Protein AF-A0A4R4NK37-F1 (afdb_monomer_lite)

Foldseek 3Di:
DDDDDDDDDPPPPPPPPPPVVLQDQPLLLLLLLLLVLLLLLQCLQAPPPDDPVNSVVSLVVSQVSLCLQQDPVRDDDSVRVNVVSQAFSLSSHHPPRDSPPRNPDHQQDNVPRHGDPVSVVVNVVSVVVNVPRPRDPCVLVVVLVVLVVLLQCVLCPPPDPVSNCVSVVLCQQPQKDFPVSVVVDDPSCVVQWDFDDPQQDDPQKFKAQLVRRHTWGWDDDDQKIKTAHPDPVSVVLFRIWIFGPPVDPDDTQTDTPDPPPDDPPRADSVSTDMDRRVRMIGRPCSVVPPD

Sequence (291 aa):
MLNFVGGVDYLCYMGTSASADRFAIPDDHVRSMALQASLLAADALTKPAMKSNSRASALTRAYGLVMALRGPAHPLKFTEFRALVRGPVAGLLPPGCPPEGLEAIYAINPETGERNVELEALEGEFGEVARECGVLPYWPWLRQELTEHKAYALFRKGENQAAYILRRSFVIRNAAGTQAMLQTMPKELNDLYGRVPEDRVYDRRCFLCPLCRWPMHVLPNGPIVMVSCANRDHRDRGARYLFDDDGLDRAPHLVRTHDVRDRLLAPAAGDAIVHEACACRQFHPCWSSGM

Organism: NCBI:txid1848320

Secondary structure (DSSP, 8-state):
-----------------TTTGGG---HHHHHHHHHHHHHHHHHHHH-TT--HHHHHHHHHHHHHHHHHHH-TTS---HHHHHHHTTSBGGGGSPTTS--TTSTT-BSB-TTT--B-STHHHHHHHHHHHHHH----TTHHHHHHHHHHHHHHHHHHTTS-HHHHHHHHHHHHHTSEEEHHHHTTS-GGGGGGEEEPPGGGEETTEEEE-TTT-PBPEEEEETTEEEEE-SSHHHHHTT-EEEEE----SS----EESS--TT-TTPPPGGGSEEEETTTEEEE-GGGGGG-

Radius of gyration: 25.64 Å; chains: 1; bounding box: 74×83×64 Å

pLDDT: mean 74.83, std 18.29, range [26.03, 95.12]

Structure (mmCIF, N/CA/C/O backbone):
data_AF-A0A4R4NK37-F1
#
_entry.id   AF-A0A4R4NK37-F1
#
loop_
_atom_site.group_PDB
_atom_site.id
_atom_site.type_symbol
_atom_site.label_atom_id
_atom_site.label_alt_id
_atom_site.label_comp_id
_atom_site.label_asym_id
_atom_site.label_entity_id
_atom_site.label_seq_id
_atom_site.pdbx_PDB_ins_code
_atom_site.Cartn_x
_atom_site.Cartn_y
_atom_site.Cartn_z
_atom_site.occupancy
_atom_site.B_iso_or_equiv
_atom_site.auth_seq_id
_atom_site.auth_comp_id
_atom_site.auth_asym_id
_atom_site.auth_atom_id
_atom_site.pdbx_PDB_model_num
ATOM 1 N N . MET A 1 1 ? -48.878 -58.939 -2.198 1.00 33.34 1 MET A N 1
ATOM 2 C CA . MET A 1 1 ? -48.086 -60.003 -2.853 1.00 33.34 1 MET A CA 1
ATOM 3 C C . MET A 1 1 ? -47.302 -59.360 -3.988 1.00 33.34 1 MET A C 1
ATOM 5 O O . MET A 1 1 ? -47.947 -58.674 -4.766 1.00 33.34 1 MET A O 1
ATOM 9 N N . LEU A 1 2 ? -45.978 -59.609 -4.036 1.00 28.86 2 LEU A N 1
ATOM 10 C CA . LEU A 1 2 ? -44.983 -59.236 -5.076 1.00 28.86 2 LEU A CA 1
ATOM 11 C C . LEU A 1 2 ? -44.656 -57.721 -5.112 1.00 28.86 2 LEU A C 1
ATOM 13 O O . LEU A 1 2 ? -45.519 -56.939 -5.478 1.00 28.86 2 LEU A O 1
ATOM 17 N N . ASN A 1 3 ? -43.526 -57.164 -4.641 1.00 26.56 3 ASN A N 1
ATOM 18 C CA . ASN A 1 3 ? -42.087 -57.512 -4.619 1.00 26.56 3 ASN A CA 1
ATOM 19 C C . ASN A 1 3 ? -41.438 -57.735 -5.997 1.00 26.56 3 ASN A C 1
ATOM 21 O O . ASN A 1 3 ? -41.617 -58.809 -6.554 1.00 26.56 3 ASN A O 1
ATOM 25 N N . PHE A 1 4 ? -40.666 -56.735 -6.463 1.00 26.61 4 PHE A N 1
ATOM 26 C CA . PHE A 1 4 ? -39.423 -56.761 -7.281 1.00 26.61 4 PHE A CA 1
ATOM 27 C C . PHE A 1 4 ? -39.013 -55.280 -7.517 1.00 26.61 4 PHE A C 1
ATOM 29 O O . PHE A 1 4 ? -39.766 -54.549 -8.146 1.00 26.61 4 PHE A O 1
ATOM 36 N N . VAL A 1 5 ? -38.078 -54.669 -6.772 1.00 31.23 5 VAL A N 1
ATOM 37 C CA . VAL A 1 5 ? -36.593 -54.695 -6.825 1.00 31.23 5 VAL A CA 1
ATOM 38 C C . VAL A 1 5 ? -35.994 -54.145 -8.132 1.00 31.23 5 VAL A C 1
ATOM 40 O O . VAL A 1 5 ? -36.093 -54.770 -9.181 1.00 31.23 5 VAL A O 1
ATOM 43 N N . GLY A 1 6 ? -35.316 -52.997 -7.999 1.00 26.80 6 GLY A N 1
ATOM 44 C CA . GLY A 1 6 ? -34.464 -52.311 -8.979 1.00 26.80 6 GLY A CA 1
ATOM 45 C C . GLY A 1 6 ? -34.365 -50.828 -8.578 1.00 26.80 6 GLY A C 1
ATOM 46 O O . GLY A 1 6 ? -35.234 -50.048 -8.932 1.00 26.80 6 GLY A O 1
ATOM 47 N N . GLY A 1 7 ? -33.452 -50.369 -7.720 1.00 27.30 7 GLY A N 1
ATOM 48 C CA . GLY A 1 7 ? -32.043 -50.740 -7.621 1.00 27.30 7 GLY A CA 1
ATOM 49 C C . GLY A 1 7 ? -31.205 -49.899 -8.588 1.00 27.30 7 GLY A C 1
ATOM 50 O O . GLY A 1 7 ? -30.499 -50.464 -9.412 1.00 27.30 7 GLY A O 1
ATOM 51 N N . VAL A 1 8 ? -31.340 -48.568 -8.545 1.00 30.05 8 VAL A N 1
ATOM 52 C CA . VAL A 1 8 ? -30.385 -47.654 -9.187 1.00 30.05 8 VAL A CA 1
ATOM 53 C C . VAL A 1 8 ? -29.573 -47.023 -8.068 1.00 30.05 8 VAL A C 1
ATOM 55 O O . VAL A 1 8 ? -30.023 -46.089 -7.403 1.00 30.05 8 VAL A O 1
ATOM 58 N N . ASP A 1 9 ? -28.400 -47.600 -7.834 1.00 26.28 9 ASP A N 1
ATOM 59 C CA . ASP A 1 9 ? -27.364 -47.016 -6.999 1.00 26.28 9 ASP A CA 1
ATOM 60 C C . ASP A 1 9 ? -26.951 -45.676 -7.613 1.00 26.28 9 ASP A C 1
ATOM 62 O O . ASP A 1 9 ? -26.222 -45.617 -8.605 1.00 26.28 9 ASP A O 1
ATOM 66 N N . TYR A 1 10 ? -27.402 -44.577 -7.008 1.00 28.88 10 TYR A N 1
ATOM 67 C CA . TYR A 1 10 ? -26.695 -43.311 -7.134 1.00 28.88 10 TYR A CA 1
ATOM 68 C C . TYR A 1 10 ? -25.410 -43.440 -6.321 1.00 28.88 10 TYR A C 1
ATOM 70 O O . TYR A 1 10 ? -25.324 -43.035 -5.163 1.00 28.88 10 TYR A O 1
ATOM 78 N N . LEU A 1 11 ? -24.402 -44.040 -6.952 1.00 26.03 11 LEU A N 1
ATOM 79 C CA . LEU A 1 11 ? -23.008 -43.795 -6.630 1.00 26.03 11 LEU A CA 1
ATOM 80 C C . LEU A 1 11 ? -22.809 -42.278 -6.687 1.00 26.03 11 LEU A C 1
ATOM 82 O O . LEU A 1 11 ? -22.695 -41.691 -7.764 1.00 26.03 11 LEU A O 1
ATOM 86 N N . CYS A 1 12 ? -22.805 -41.643 -5.514 1.00 28.08 12 CYS A N 1
ATOM 87 C CA . CYS A 1 12 ? -22.228 -40.326 -5.319 1.00 28.08 12 CYS A CA 1
ATOM 88 C C . CYS A 1 12 ? -20.788 -40.401 -5.818 1.00 28.08 12 CYS A C 1
ATOM 90 O O . CYS A 1 12 ? -19.886 -40.853 -5.112 1.00 28.08 12 CYS A O 1
ATOM 92 N N . TYR A 1 13 ? -20.588 -39.996 -7.069 1.00 28.84 13 TYR A N 1
ATOM 93 C CA . TYR A 1 13 ? -19.278 -39.721 -7.612 1.00 28.84 13 TYR A CA 1
ATOM 94 C C . TYR A 1 13 ? -18.732 -38.564 -6.775 1.00 28.84 13 TYR A C 1
ATOM 96 O O . TYR A 1 13 ? -19.100 -37.405 -6.968 1.00 28.84 13 TYR A O 1
ATOM 104 N N . MET A 1 14 ? -17.915 -38.906 -5.779 1.00 33.34 14 MET A N 1
ATOM 105 C CA . MET A 1 14 ? -17.018 -37.993 -5.084 1.00 33.34 14 MET A CA 1
ATOM 106 C C . MET A 1 14 ? -16.043 -37.470 -6.137 1.00 33.34 14 MET A C 1
ATOM 108 O O . MET A 1 14 ? -14.932 -37.970 -6.295 1.00 33.34 14 MET A O 1
ATOM 112 N N . GLY A 1 15 ? -16.508 -36.502 -6.925 1.00 28.30 15 GLY A N 1
ATOM 113 C CA . GLY A 1 15 ? -15.653 -35.679 -7.751 1.00 28.30 15 GLY A CA 1
ATOM 114 C C . GLY A 1 15 ? -14.723 -34.946 -6.803 1.00 28.30 15 GLY A C 1
ATOM 115 O O . GLY A 1 15 ? -15.137 -34.011 -6.124 1.00 28.30 15 GLY A O 1
ATOM 116 N N . THR A 1 16 ? -13.481 -35.409 -6.729 1.00 36.44 16 THR A N 1
ATOM 117 C CA . THR A 1 16 ? -12.364 -34.691 -6.123 1.00 36.44 16 THR A CA 1
ATOM 118 C C . THR A 1 16 ? -12.351 -33.280 -6.708 1.00 36.44 16 THR A C 1
ATOM 120 O O . THR A 1 16 ? -12.034 -33.096 -7.888 1.00 36.44 16 THR A O 1
ATOM 123 N N . SER A 1 17 ? -12.793 -32.294 -5.922 1.00 38.19 17 SER A N 1
ATOM 124 C CA . SER A 1 17 ? -13.023 -30.925 -6.374 1.00 38.19 17 SER A CA 1
ATOM 125 C C . SER A 1 17 ? -11.702 -30.176 -6.526 1.00 38.19 17 SER A C 1
ATOM 127 O O . SER A 1 17 ? -11.383 -29.277 -5.752 1.00 38.19 17 SER A O 1
ATOM 129 N N . ALA A 1 18 ? -10.961 -30.485 -7.587 1.00 33.12 18 ALA A N 1
ATOM 130 C CA . ALA A 1 18 ? -9.768 -29.740 -7.982 1.00 33.12 18 ALA A CA 1
ATOM 131 C C . ALA A 1 18 ? -10.048 -28.240 -8.259 1.00 33.12 18 ALA A C 1
ATOM 133 O O . ALA A 1 18 ? -9.116 -27.459 -8.425 1.00 33.12 18 ALA A O 1
ATOM 134 N N . SER A 1 19 ? -11.319 -27.804 -8.308 1.00 37.69 19 SER A N 1
ATOM 135 C CA . SER A 1 19 ? -11.685 -26.391 -8.471 1.00 37.69 19 SER A CA 1
ATOM 136 C C . SER A 1 19 ? -11.859 -25.611 -7.163 1.00 37.69 19 SER A C 1
ATOM 138 O O . SER A 1 19 ? -11.863 -24.385 -7.231 1.00 37.69 19 SER A O 1
ATOM 140 N N . ALA A 1 20 ? -12.034 -26.269 -6.009 1.00 39.09 20 ALA A N 1
ATOM 141 C CA . ALA A 1 20 ? -12.203 -25.586 -4.719 1.00 39.09 20 ALA A CA 1
ATOM 142 C C . ALA A 1 20 ? -10.845 -25.208 -4.105 1.00 39.09 20 ALA A C 1
ATOM 144 O O . ALA A 1 20 ? -10.674 -24.080 -3.645 1.00 39.09 20 ALA A O 1
ATOM 145 N N . ASP A 1 21 ? -9.851 -26.093 -4.226 1.00 39.72 21 ASP A N 1
ATOM 146 C CA . ASP A 1 21 ? -8.495 -25.875 -3.697 1.00 39.72 21 ASP A CA 1
ATOM 147 C C . ASP A 1 21 ? -7.767 -24.708 -4.378 1.00 39.72 21 ASP A C 1
ATOM 149 O O . ASP A 1 21 ? -6.945 -24.030 -3.770 1.00 39.72 21 ASP A O 1
ATOM 153 N N . ARG A 1 22 ? -8.129 -24.395 -5.628 1.00 32.81 22 ARG A N 1
ATOM 154 C CA . ARG A 1 22 ? -7.614 -23.241 -6.385 1.00 32.81 22 ARG A CA 1
ATOM 155 C C . ARG A 1 22 ? -7.904 -21.885 -5.717 1.00 32.81 22 ARG A C 1
ATOM 157 O O . ARG A 1 22 ? -7.229 -20.905 -6.030 1.00 32.81 22 ARG A O 1
ATOM 164 N N . PHE A 1 23 ? -8.930 -21.811 -4.871 1.00 42.16 23 PHE A N 1
ATOM 165 C CA . PHE A 1 23 ? -9.362 -20.582 -4.199 1.00 42.16 23 PHE A CA 1
ATOM 166 C C . PHE A 1 23 ? -9.256 -20.684 -2.674 1.00 42.16 23 PHE A C 1
ATOM 168 O O . PHE A 1 23 ? -9.777 -19.813 -1.975 1.00 42.16 23 PHE A O 1
ATOM 175 N N . ALA A 1 24 ? -8.606 -21.732 -2.157 1.00 52.28 24 ALA A N 1
ATOM 176 C CA . ALA A 1 24 ? -8.352 -21.869 -0.734 1.00 52.28 24 ALA A CA 1
ATOM 177 C C . ALA A 1 24 ? -7.426 -20.731 -0.287 1.00 52.28 24 ALA A C 1
ATOM 179 O O . ALA A 1 24 ? -6.267 -20.637 -0.691 1.00 52.28 24 ALA A O 1
ATOM 180 N N . ILE A 1 25 ? -7.975 -19.820 0.511 1.00 54.41 25 ILE A N 1
ATOM 181 C CA . ILE A 1 25 ? -7.216 -18.754 1.154 1.00 54.41 25 ILE A CA 1
ATOM 182 C C . ILE A 1 25 ? -6.344 -19.429 2.219 1.00 54.41 25 ILE A C 1
ATOM 184 O O . ILE A 1 25 ? -6.904 -20.145 3.045 1.00 54.41 25 ILE A O 1
ATOM 188 N N . PRO A 1 26 ? -5.018 -19.216 2.244 1.00 65.81 26 PRO A N 1
ATOM 189 C CA . PRO A 1 26 ? -4.183 -19.768 3.306 1.00 65.81 26 PRO A CA 1
ATOM 190 C C . PRO A 1 26 ? -4.663 -19.304 4.686 1.00 65.81 26 PRO A C 1
ATOM 192 O O . PRO A 1 26 ? -4.998 -18.128 4.853 1.00 65.81 26 PRO A O 1
ATOM 195 N N . ASP A 1 27 ? -4.671 -20.199 5.675 1.00 71.44 27 ASP A N 1
ATOM 196 C CA . ASP A 1 27 ? -5.213 -19.918 7.014 1.00 71.44 27 ASP A CA 1
ATOM 197 C C . ASP A 1 27 ? -4.567 -18.681 7.661 1.00 71.44 27 ASP A C 1
ATOM 199 O O . ASP A 1 27 ? -5.255 -17.842 8.245 1.00 71.44 27 ASP A O 1
ATOM 203 N N . ASP A 1 28 ? -3.264 -18.476 7.462 1.00 70.56 28 ASP A N 1
ATOM 204 C CA . ASP A 1 28 ? -2.549 -17.293 7.963 1.00 70.56 28 ASP A CA 1
ATOM 205 C C . ASP A 1 28 ? -3.049 -15.978 7.352 1.00 70.56 28 ASP A C 1
ATOM 207 O O . ASP A 1 28 ? -3.065 -14.932 8.007 1.00 70.56 28 ASP A O 1
ATOM 211 N N . HIS A 1 29 ? -3.531 -16.020 6.110 1.00 71.06 29 HIS A N 1
ATOM 212 C CA . HIS A 1 29 ? -4.126 -14.864 5.451 1.00 71.06 29 HIS A CA 1
ATOM 213 C C . HIS A 1 29 ? -5.524 -14.559 6.001 1.00 71.06 29 HIS A C 1
ATOM 215 O O . HIS A 1 29 ? -5.860 -13.394 6.233 1.00 71.06 29 HIS A O 1
ATOM 221 N N . VAL A 1 30 ? -6.324 -15.597 6.267 1.00 79.12 30 VAL A N 1
ATOM 222 C CA . VAL A 1 30 ? -7.635 -15.454 6.922 1.00 79.12 30 VAL A CA 1
ATOM 223 C C . VAL A 1 30 ? -7.466 -14.819 8.307 1.00 79.12 30 VAL A C 1
ATOM 225 O O . VAL A 1 30 ? -8.183 -13.876 8.656 1.00 79.12 30 VAL A O 1
ATOM 228 N N . ARG A 1 31 ? -6.461 -15.274 9.063 1.00 80.25 31 ARG A N 1
ATOM 229 C CA . ARG A 1 31 ? -6.085 -14.730 10.377 1.00 80.25 31 ARG A CA 1
ATOM 230 C C . ARG A 1 31 ? -5.640 -13.268 10.296 1.00 80.25 31 ARG A C 1
ATOM 232 O O . ARG A 1 31 ? -6.152 -12.438 11.049 1.00 80.25 31 ARG A O 1
ATOM 239 N N . SER A 1 32 ? -4.767 -12.925 9.344 1.00 78.50 32 SER A N 1
ATOM 240 C CA . SER A 1 32 ? -4.309 -11.545 9.103 1.00 78.50 32 SER A CA 1
ATOM 241 C C . SER A 1 32 ? -5.472 -10.584 8.838 1.00 78.50 32 SER A C 1
ATOM 243 O O . SER A 1 32 ? -5.582 -9.516 9.443 1.00 78.50 32 SER A O 1
ATOM 245 N N . MET A 1 33 ? -6.403 -10.989 7.976 1.00 81.38 33 MET A N 1
ATOM 246 C CA . MET A 1 33 ? -7.573 -10.178 7.664 1.00 81.38 33 MET A CA 1
ATOM 247 C C . MET A 1 33 ? -8.532 -10.026 8.855 1.00 81.38 33 MET A C 1
ATOM 249 O O . MET A 1 33 ? -9.117 -8.954 9.036 1.00 81.38 33 MET A O 1
ATOM 253 N N . ALA A 1 34 ? -8.702 -11.072 9.671 1.00 88.06 34 ALA A N 1
ATOM 254 C CA . ALA A 1 34 ? -9.510 -11.000 10.888 1.00 88.06 34 ALA A CA 1
ATOM 255 C C . ALA A 1 34 ? -8.896 -10.025 11.908 1.00 88.06 34 ALA A C 1
ATOM 257 O O . ALA A 1 34 ? -9.615 -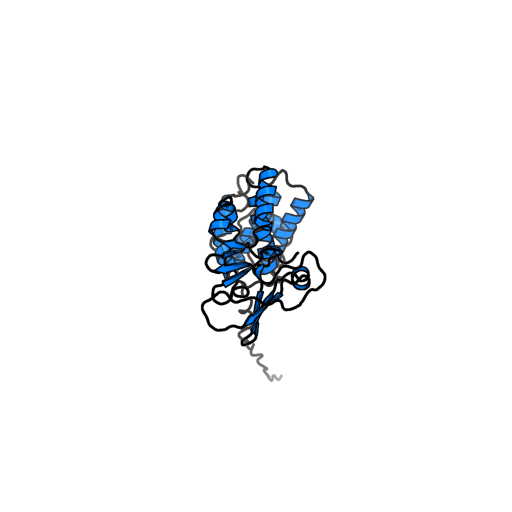9.190 12.468 1.00 88.06 34 ALA A O 1
ATOM 258 N N . LEU A 1 35 ? -7.568 -10.058 12.076 1.00 83.94 35 LEU A N 1
ATOM 259 C CA . LEU A 1 35 ? -6.815 -9.093 12.884 1.00 83.94 35 LEU A CA 1
ATOM 260 C C . LEU A 1 35 ? -7.033 -7.660 12.387 1.00 83.94 35 LEU A C 1
ATOM 262 O O . LEU A 1 35 ? -7.437 -6.795 13.165 1.00 83.94 35 LEU A O 1
ATOM 266 N N . GLN A 1 36 ? -6.875 -7.412 11.088 1.00 82.50 36 GLN A N 1
ATOM 267 C CA . GLN A 1 36 ? -7.084 -6.085 10.506 1.00 82.50 36 GLN A CA 1
ATOM 268 C C . GLN A 1 36 ? -8.518 -5.574 10.724 1.00 82.50 36 GLN A C 1
ATOM 270 O O . GLN A 1 36 ? -8.730 -4.430 11.141 1.00 82.50 36 GLN A O 1
ATOM 275 N N . ALA A 1 37 ? -9.520 -6.418 10.461 1.00 89.31 37 ALA A N 1
ATOM 276 C CA . ALA A 1 37 ? -10.917 -6.060 10.678 1.00 89.31 37 ALA A CA 1
ATOM 277 C C . ALA A 1 37 ? -11.182 -5.716 12.152 1.00 89.31 37 ALA A C 1
ATOM 279 O O . ALA A 1 37 ? -11.866 -4.730 12.443 1.00 89.31 37 ALA A O 1
ATOM 280 N N . SER A 1 38 ? -10.594 -6.481 13.078 1.00 89.88 38 SER A N 1
ATOM 281 C CA . SER A 1 38 ? -10.703 -6.229 14.516 1.00 89.88 38 SER A CA 1
ATOM 282 C C . SER A 1 38 ? -10.071 -4.892 14.923 1.00 89.88 38 SER A C 1
ATOM 284 O O . SER A 1 38 ? -10.701 -4.125 15.650 1.00 89.88 38 SER A O 1
ATOM 286 N N . LEU A 1 39 ? -8.895 -4.547 14.383 1.00 84.25 39 LEU A N 1
ATOM 287 C CA . LEU A 1 39 ? -8.181 -3.300 14.675 1.00 84.25 39 LEU A CA 1
ATOM 288 C C . LEU A 1 39 ? -8.917 -2.065 14.153 1.00 84.25 39 LEU A C 1
ATOM 290 O O . LEU A 1 39 ? -9.056 -1.076 14.881 1.00 84.25 39 LEU A O 1
ATOM 294 N N . LEU A 1 40 ? -9.424 -2.131 12.917 1.00 86.38 40 LEU A N 1
ATOM 295 C CA . LEU A 1 40 ? -10.235 -1.066 12.318 1.00 86.38 40 LEU A CA 1
ATOM 296 C C . LEU A 1 40 ? -11.509 -0.818 13.129 1.00 86.38 40 LEU A C 1
ATOM 298 O O . LEU A 1 40 ? -11.882 0.330 13.389 1.00 86.38 40 LEU A O 1
ATOM 302 N N . ALA A 1 41 ? -12.173 -1.895 13.552 1.00 91.19 41 ALA A N 1
ATOM 303 C CA . ALA A 1 41 ? -13.367 -1.791 14.372 1.00 91.19 41 ALA A CA 1
ATOM 304 C C . ALA A 1 41 ? -13.049 -1.271 15.784 1.00 91.19 41 ALA A C 1
ATOM 306 O O . ALA A 1 41 ? -13.794 -0.438 16.304 1.00 91.19 41 ALA A O 1
ATOM 307 N N . ALA A 1 42 ? -11.929 -1.691 16.379 1.00 89.12 42 ALA A N 1
ATOM 308 C CA . ALA A 1 42 ? -11.478 -1.226 17.685 1.00 89.12 42 ALA A CA 1
ATOM 309 C C . ALA A 1 42 ? -11.157 0.274 17.692 1.00 89.12 42 ALA A C 1
ATOM 311 O O . ALA A 1 42 ? -11.645 0.979 18.579 1.00 89.12 42 ALA A O 1
ATOM 312 N N . ASP A 1 43 ? -10.432 0.802 16.694 1.00 85.62 43 ASP A N 1
ATOM 313 C CA . ASP A 1 43 ? -10.183 2.255 16.587 1.00 85.62 43 ASP A CA 1
ATOM 314 C C . ASP A 1 43 ? -11.506 3.023 16.457 1.00 85.62 43 ASP A C 1
ATOM 316 O O . ASP A 1 43 ? -11.729 4.019 17.143 1.00 85.62 43 ASP A O 1
ATOM 320 N N . ALA A 1 44 ? -12.448 2.521 15.654 1.00 88.81 44 ALA A N 1
ATOM 321 C CA . ALA A 1 44 ? -13.752 3.160 15.500 1.00 88.81 44 ALA A CA 1
ATOM 322 C C . ALA A 1 44 ? -14.579 3.188 16.801 1.00 88.81 44 ALA A C 1
ATOM 324 O O . ALA A 1 44 ? -15.271 4.177 17.078 1.00 88.81 44 ALA A O 1
ATOM 325 N N . LEU A 1 45 ? -14.527 2.112 17.593 1.00 90.69 45 LEU A N 1
ATOM 326 C CA . LEU A 1 45 ? -15.308 1.968 18.826 1.00 90.69 45 LEU A CA 1
ATOM 327 C C . LEU A 1 45 ? -14.710 2.717 20.016 1.00 90.69 45 LEU A C 1
ATOM 329 O O . LEU A 1 45 ? -15.472 3.215 20.841 1.00 90.69 45 LEU A O 1
ATOM 333 N N . THR A 1 46 ? -13.386 2.798 20.103 1.00 87.56 46 THR A N 1
ATOM 334 C CA . THR A 1 46 ? -12.692 3.311 21.297 1.00 87.56 46 THR A CA 1
ATOM 335 C C . THR A 1 46 ? -12.225 4.756 21.150 1.00 87.56 46 THR A C 1
ATOM 337 O O . THR A 1 46 ? -12.070 5.442 22.154 1.00 87.56 46 THR A O 1
ATOM 340 N N . LYS A 1 47 ? -12.060 5.274 19.922 1.00 86.19 47 LYS A N 1
ATOM 341 C CA . LYS A 1 47 ? -11.586 6.645 19.687 1.00 86.19 47 LYS A CA 1
ATOM 342 C C . LYS A 1 47 ? -12.674 7.687 20.005 1.00 86.19 47 LYS A C 1
ATOM 344 O O . LYS A 1 47 ? -13.631 7.830 19.223 1.00 86.19 47 LYS A O 1
ATOM 349 N N . PRO A 1 48 ? -12.522 8.496 21.075 1.00 79.38 48 PRO A N 1
ATOM 350 C CA . PRO A 1 48 ? -13.575 9.416 21.515 1.00 79.38 48 PRO A CA 1
ATOM 351 C C . PRO A 1 48 ? -13.819 10.539 20.501 1.00 79.38 48 PRO A C 1
ATOM 353 O O . PRO A 1 48 ? -14.959 10.857 20.170 1.00 79.38 48 PRO A O 1
ATOM 356 N N . ALA A 1 49 ? -12.739 11.080 19.928 1.00 84.00 49 ALA A N 1
ATOM 357 C CA . ALA A 1 49 ? -12.770 12.213 19.002 1.00 84.00 49 ALA A CA 1
ATOM 358 C C . ALA A 1 49 ? -13.195 11.856 17.560 1.00 84.00 49 ALA A C 1
ATOM 360 O O . ALA A 1 49 ? -13.199 12.722 16.681 1.00 84.00 49 ALA A O 1
ATOM 361 N N . MET A 1 50 ? -13.528 10.591 17.270 1.00 83.88 50 MET A N 1
ATOM 362 C CA . MET A 1 50 ? -13.924 10.198 15.917 1.00 83.88 50 MET A CA 1
ATOM 363 C C . MET A 1 50 ? -15.327 10.728 15.576 1.00 83.88 50 MET A C 1
ATOM 365 O O . MET A 1 50 ? -16.299 10.471 16.288 1.00 83.88 50 MET A O 1
ATOM 369 N N . LYS A 1 51 ? -15.445 11.443 14.449 1.00 86.31 51 LYS A N 1
ATOM 370 C CA . LYS A 1 51 ? -16.731 11.932 13.920 1.00 86.31 51 LYS A CA 1
ATOM 371 C C . LYS A 1 51 ? -17.674 10.761 13.611 1.00 86.31 51 LYS A C 1
ATOM 373 O O . LYS A 1 51 ? -17.222 9.716 13.146 1.00 86.31 51 LYS A O 1
ATOM 378 N N . SER A 1 52 ? -18.984 10.956 13.786 1.00 87.00 52 SER A N 1
ATOM 379 C CA . SER A 1 52 ? -20.009 9.911 13.596 1.00 87.00 52 SER A CA 1
ATOM 380 C C . SER A 1 52 ? -19.944 9.231 12.223 1.00 87.00 52 SER A C 1
ATOM 382 O O . SER A 1 52 ? -19.914 8.005 12.151 1.00 87.00 52 SER A O 1
ATOM 384 N N . ASN A 1 53 ? -19.843 10.009 11.142 1.00 82.50 53 ASN A N 1
ATOM 385 C CA . ASN A 1 53 ? -19.770 9.474 9.778 1.00 82.50 53 ASN A CA 1
ATOM 386 C C . ASN A 1 53 ? -18.485 8.669 9.541 1.00 82.50 53 ASN A C 1
ATOM 388 O O . ASN A 1 53 ? -18.520 7.609 8.921 1.00 82.50 53 ASN A O 1
ATOM 392 N N . SER A 1 54 ? -17.352 9.139 10.071 1.00 74.25 54 SER A N 1
ATOM 393 C CA . SER A 1 54 ? -16.077 8.418 9.991 1.00 74.25 54 SER A CA 1
ATOM 394 C C . SER A 1 54 ? -16.134 7.102 10.766 1.00 74.25 54 SER A C 1
ATOM 396 O O . SER A 1 54 ? -15.687 6.079 10.256 1.00 74.25 54 SER A O 1
ATOM 398 N N . ARG A 1 55 ? -16.761 7.108 11.948 1.00 88.44 55 ARG A N 1
ATOM 399 C CA . ARG A 1 55 ? -16.987 5.909 12.762 1.00 88.44 55 ARG A CA 1
ATOM 400 C C . ARG A 1 55 ? -17.865 4.889 12.042 1.00 88.44 55 ARG A C 1
ATOM 402 O O . ARG A 1 55 ? -17.511 3.716 11.983 1.00 88.44 55 ARG A O 1
ATOM 409 N N . ALA A 1 56 ? -18.983 5.329 11.465 1.00 87.19 56 ALA A N 1
ATOM 410 C CA . ALA A 1 56 ? -19.872 4.458 10.698 1.00 87.19 56 ALA A CA 1
ATOM 411 C C . ALA A 1 56 ? -19.165 3.853 9.474 1.00 87.19 56 ALA A C 1
ATOM 413 O O . ALA A 1 56 ? -19.286 2.654 9.228 1.00 87.19 56 ALA A O 1
ATOM 414 N N . SER A 1 57 ? -18.379 4.658 8.753 1.00 79.94 57 SER A N 1
ATOM 415 C CA . SER A 1 57 ? -17.591 4.202 7.602 1.00 79.94 57 SER A CA 1
ATOM 416 C C . SER A 1 57 ? -16.547 3.152 7.998 1.00 79.94 57 SER A C 1
ATOM 418 O O . SER A 1 57 ? -16.497 2.080 7.396 1.00 79.94 57 SER A O 1
ATOM 420 N N . ALA A 1 58 ? -15.780 3.401 9.064 1.00 80.81 58 ALA A N 1
ATOM 421 C CA . ALA A 1 58 ? -14.776 2.461 9.563 1.00 80.81 58 ALA A CA 1
ATOM 422 C C . ALA A 1 58 ? -15.397 1.126 10.011 1.00 80.81 58 ALA A C 1
ATOM 424 O O . ALA A 1 58 ? -14.912 0.063 9.628 1.00 80.81 58 ALA A O 1
ATOM 425 N N . LEU A 1 59 ? -16.515 1.167 10.745 1.00 92.06 59 LEU A N 1
ATOM 426 C CA . LEU A 1 59 ? -17.222 -0.049 11.160 1.00 92.06 59 LEU A CA 1
ATOM 427 C C . LEU A 1 59 ? -17.819 -0.817 9.979 1.00 92.06 59 LEU A C 1
ATOM 429 O O . LEU A 1 59 ? -17.756 -2.042 9.957 1.00 92.06 59 LEU A O 1
ATOM 433 N N . THR A 1 60 ? -18.382 -0.114 8.995 1.00 90.75 60 THR A N 1
ATOM 434 C CA . THR A 1 60 ? -18.929 -0.739 7.780 1.00 90.75 60 THR A CA 1
ATOM 435 C C . THR A 1 60 ? -17.828 -1.426 6.980 1.00 90.75 60 THR A C 1
ATOM 437 O O . THR A 1 60 ? -18.017 -2.535 6.489 1.00 90.75 60 THR A O 1
ATOM 440 N N . ARG A 1 61 ? -16.652 -0.799 6.895 1.00 84.56 61 ARG A N 1
ATOM 441 C CA . ARG A 1 61 ? -15.478 -1.365 6.230 1.00 84.56 61 ARG A CA 1
ATOM 442 C C . ARG A 1 61 ? -14.971 -2.616 6.937 1.00 84.56 61 ARG A C 1
ATOM 444 O O . ARG A 1 61 ? -14.813 -3.646 6.292 1.00 84.56 61 ARG A O 1
ATOM 451 N N . ALA A 1 62 ? -14.781 -2.546 8.253 1.00 89.81 62 ALA A N 1
ATOM 452 C CA . ALA A 1 62 ? -14.372 -3.696 9.053 1.00 89.81 62 ALA A CA 1
ATOM 453 C C . ALA A 1 62 ? -15.372 -4.860 8.928 1.00 89.81 62 ALA A C 1
ATOM 455 O O . ALA A 1 62 ? -14.974 -6.006 8.735 1.00 89.81 62 ALA A O 1
ATOM 456 N N . TYR A 1 63 ? -16.672 -4.560 8.938 1.00 93.44 63 TYR A N 1
ATOM 457 C CA . TYR A 1 63 ? -17.717 -5.549 8.691 1.00 93.44 63 TYR A CA 1
ATOM 458 C C . TYR A 1 63 ? -17.638 -6.158 7.284 1.00 93.44 63 TYR A C 1
ATOM 460 O O . TYR A 1 63 ? -17.764 -7.371 7.138 1.00 93.44 63 TYR A O 1
ATOM 468 N N . GLY A 1 64 ? -17.374 -5.345 6.257 1.00 87.00 64 GLY A N 1
ATOM 469 C CA . GLY A 1 64 ? -17.163 -5.817 4.888 1.00 87.00 64 GLY A CA 1
ATOM 470 C C . GLY A 1 64 ? -16.004 -6.810 4.772 1.00 87.00 64 GLY A C 1
ATOM 471 O O . GLY A 1 64 ? -16.148 -7.823 4.093 1.00 87.00 64 GLY A O 1
ATOM 472 N N . LEU A 1 65 ? -14.897 -6.576 5.487 1.00 87.19 65 LEU A N 1
ATOM 473 C CA . LEU A 1 65 ? -13.763 -7.509 5.537 1.00 87.19 65 LEU A CA 1
ATOM 474 C C . LEU A 1 65 ? -14.153 -8.850 6.163 1.00 87.19 65 LEU A C 1
ATOM 476 O O . LEU A 1 65 ? -13.847 -9.897 5.600 1.00 87.19 65 LEU A O 1
ATOM 480 N N . VAL A 1 66 ? -14.880 -8.831 7.283 1.00 91.38 66 VAL A N 1
ATOM 481 C CA . VAL A 1 66 ? -15.371 -10.060 7.930 1.00 91.38 66 VAL A CA 1
ATOM 482 C C . VAL A 1 66 ? -16.347 -10.810 7.027 1.00 91.38 66 VAL A C 1
ATOM 484 O O . VAL A 1 66 ? -16.266 -12.027 6.907 1.00 91.38 66 VAL A O 1
ATOM 487 N N . MET A 1 67 ? -17.246 -10.103 6.345 1.00 89.81 67 MET A N 1
ATOM 488 C CA . MET A 1 67 ? -18.167 -10.727 5.392 1.00 89.81 67 MET A CA 1
ATOM 489 C C . MET A 1 67 ? -17.433 -11.337 4.192 1.00 89.81 67 MET A C 1
ATOM 491 O O . MET A 1 67 ? -17.818 -12.407 3.726 1.00 89.81 67 MET A O 1
ATOM 495 N N . ALA A 1 68 ? -16.361 -10.697 3.719 1.00 83.81 68 ALA A N 1
ATOM 496 C CA . ALA A 1 68 ? -15.521 -11.233 2.654 1.00 83.81 68 ALA A CA 1
ATOM 497 C C . ALA A 1 68 ? -14.762 -12.497 3.097 1.00 83.81 68 ALA A C 1
ATOM 499 O O . ALA A 1 68 ? -14.688 -13.451 2.327 1.00 83.81 68 ALA A O 1
ATOM 500 N N . LEU A 1 69 ? -14.289 -12.536 4.350 1.00 85.25 69 LEU A N 1
ATOM 501 C CA . LEU A 1 69 ? -13.656 -13.715 4.955 1.00 85.25 69 LEU A CA 1
ATOM 502 C C . LEU A 1 69 ? -14.621 -14.887 5.121 1.00 85.25 69 LEU A C 1
ATOM 504 O O . LEU A 1 69 ? -14.279 -16.028 4.830 1.00 85.25 69 LEU A O 1
ATOM 508 N N . ARG A 1 70 ? -15.825 -14.608 5.625 1.00 85.75 70 ARG A N 1
ATOM 509 C CA . ARG A 1 70 ? -16.837 -15.631 5.922 1.00 85.75 70 ARG A CA 1
ATOM 510 C C . ARG A 1 70 ? -17.525 -16.162 4.669 1.00 85.75 70 ARG A C 1
ATOM 512 O O . ARG A 1 70 ? -18.056 -17.271 4.682 1.00 85.75 70 ARG A O 1
ATOM 519 N N . GLY A 1 71 ? -17.504 -15.380 3.594 1.00 81.38 71 GLY A N 1
ATOM 520 C CA . GLY A 1 71 ? -18.162 -15.713 2.345 1.00 81.38 71 GLY A CA 1
ATOM 521 C C . GLY A 1 71 ? -19.694 -15.709 2.455 1.00 81.38 71 GLY A C 1
ATOM 522 O O . GLY A 1 71 ? -20.276 -15.544 3.532 1.00 81.38 71 GLY A O 1
ATOM 523 N N . PRO A 1 72 ? -20.389 -15.900 1.323 1.00 81.12 72 PRO A N 1
ATOM 524 C CA . PRO A 1 72 ? -21.848 -15.809 1.269 1.00 81.12 72 PRO A CA 1
ATOM 525 C C . PRO A 1 72 ? -22.570 -16.929 2.038 1.00 81.12 72 PRO A C 1
ATOM 527 O O . PRO A 1 72 ? -23.728 -16.757 2.407 1.00 81.12 72 PRO A O 1
ATOM 530 N N . ALA A 1 73 ? -21.905 -18.061 2.294 1.00 82.12 73 ALA A N 1
ATOM 531 C CA . ALA A 1 73 ? -22.483 -19.206 3.002 1.00 82.12 73 ALA A CA 1
ATOM 532 C C . ALA A 1 73 ? -22.591 -19.001 4.525 1.00 82.12 73 ALA A C 1
ATOM 534 O O . ALA A 1 73 ? -23.343 -19.712 5.192 1.00 82.12 73 ALA A O 1
ATOM 535 N N . HIS A 1 74 ? -21.867 -18.026 5.083 1.00 85.88 74 HIS A N 1
ATOM 536 C CA . HIS A 1 74 ? -21.813 -17.779 6.524 1.00 85.88 74 HIS A CA 1
ATOM 537 C C . HIS A 1 74 ? -22.122 -16.314 6.850 1.00 85.88 74 HIS A C 1
ATOM 539 O O . HIS A 1 74 ? -21.254 -15.595 7.359 1.00 85.88 74 HIS A O 1
ATOM 545 N N . PRO A 1 75 ? -23.354 -15.851 6.563 1.00 85.75 75 PRO A N 1
ATOM 546 C CA . PRO A 1 75 ? -23.737 -14.477 6.828 1.00 85.75 75 PRO A CA 1
ATOM 547 C C . PRO A 1 75 ? -23.663 -14.173 8.325 1.00 85.75 75 PRO A C 1
ATOM 549 O O . PRO A 1 75 ? -24.054 -14.983 9.164 1.00 85.75 75 PRO A O 1
ATOM 552 N N . LEU A 1 76 ? -23.183 -12.978 8.649 1.00 92.19 76 LEU A N 1
ATOM 553 C CA . LEU A 1 76 ? -23.076 -12.463 10.008 1.00 92.19 76 LEU A CA 1
ATOM 554 C C . LEU A 1 76 ? -23.843 -11.150 10.062 1.00 92.19 76 LEU A C 1
ATOM 556 O O . LEU A 1 76 ? -23.622 -10.307 9.203 1.00 92.19 76 LEU A O 1
ATOM 560 N N . LYS A 1 77 ? -24.728 -10.930 11.037 1.00 94.56 77 LYS A N 1
ATOM 561 C CA . LYS A 1 77 ? -25.410 -9.628 11.151 1.00 94.56 77 LYS A CA 1
ATOM 562 C C . LYS A 1 77 ? -24.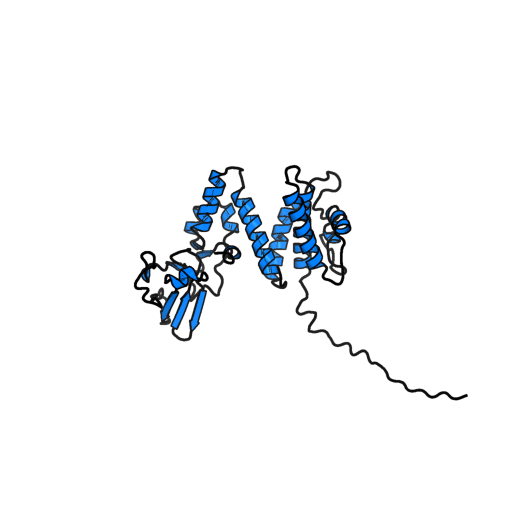450 -8.572 11.687 1.00 94.56 77 LYS A C 1
ATOM 564 O O . LYS A 1 77 ? -23.595 -8.853 12.523 1.00 94.56 77 LYS A O 1
ATOM 569 N N . PHE A 1 78 ? -24.659 -7.309 11.320 1.00 93.88 78 PHE A N 1
ATOM 570 C CA . PHE A 1 78 ? -23.833 -6.204 11.825 1.00 93.88 78 PHE A CA 1
ATOM 571 C C . PHE A 1 78 ? -23.837 -6.091 13.364 1.00 93.88 78 PHE A C 1
ATOM 573 O O . PHE A 1 78 ? -22.829 -5.740 13.974 1.00 93.88 78 PHE A O 1
ATOM 580 N N . THR A 1 79 ? -24.956 -6.413 14.020 1.00 93.62 79 THR A N 1
ATOM 581 C CA . THR A 1 79 ? -25.051 -6.455 15.490 1.00 93.62 79 THR A CA 1
ATOM 582 C C . THR A 1 79 ? -24.200 -7.565 16.100 1.00 93.62 79 THR A C 1
ATOM 584 O O . THR A 1 79 ? -23.556 -7.338 17.120 1.00 93.62 79 THR A O 1
ATOM 587 N N . GLU A 1 80 ? -24.164 -8.734 15.461 1.00 94.88 80 GLU A N 1
ATOM 588 C CA . GLU A 1 80 ? -23.348 -9.879 15.879 1.00 94.88 80 GLU A CA 1
ATOM 589 C C . GLU A 1 80 ? -21.864 -9.567 15.670 1.00 94.88 80 GLU A C 1
ATOM 591 O O . GLU A 1 80 ? -21.069 -9.732 16.588 1.00 94.88 80 GLU A O 1
ATOM 596 N N . PHE A 1 81 ? -21.503 -8.981 14.524 1.00 95.12 81 PHE A N 1
ATOM 597 C CA . PHE A 1 81 ? -20.162 -8.446 14.278 1.00 95.12 81 PHE A CA 1
ATOM 598 C C . PHE A 1 81 ? -19.705 -7.487 15.386 1.00 95.12 81 PHE A C 1
ATOM 600 O O . PHE A 1 81 ? -18.619 -7.648 15.938 1.00 95.12 81 PHE A O 1
ATOM 607 N N . ARG A 1 82 ? -20.545 -6.520 15.777 1.00 93.25 82 ARG A N 1
ATOM 608 C CA . ARG A 1 82 ? -20.211 -5.579 16.862 1.00 93.25 82 ARG A CA 1
ATOM 609 C C . ARG A 1 82 ? -20.019 -6.254 18.221 1.00 93.25 82 ARG A C 1
ATOM 611 O O . ARG A 1 82 ? -19.332 -5.682 19.069 1.00 93.25 82 ARG A O 1
ATOM 618 N N . ALA A 1 83 ? -20.663 -7.393 18.458 1.00 93.12 83 ALA A N 1
ATOM 619 C CA . ALA A 1 83 ? -20.440 -8.185 19.660 1.00 93.12 83 ALA A CA 1
ATOM 620 C C . ALA A 1 83 ? -19.103 -8.934 19.567 1.00 93.12 83 ALA A C 1
ATOM 622 O O . ALA A 1 83 ? -18.291 -8.829 20.480 1.00 93.12 83 ALA A O 1
ATOM 623 N N . LEU A 1 84 ? -18.835 -9.587 18.433 1.00 94.75 84 LEU A N 1
ATOM 624 C CA . LEU A 1 84 ? -17.610 -10.358 18.200 1.00 94.75 84 LEU A CA 1
ATOM 625 C C . LEU A 1 84 ? -16.339 -9.502 18.257 1.00 94.75 84 LEU A C 1
ATOM 627 O O . LEU A 1 84 ? -15.349 -9.942 18.821 1.00 94.75 84 LEU A O 1
ATOM 631 N N . VAL A 1 85 ? -16.375 -8.258 17.765 1.00 92.44 85 VAL A N 1
ATOM 632 C CA . VAL A 1 85 ? -15.235 -7.316 17.847 1.00 92.44 85 VAL A CA 1
ATOM 633 C C . VAL A 1 85 ? -14.801 -7.020 19.290 1.00 92.44 85 VAL A C 1
ATOM 635 O O . VAL A 1 85 ? -13.655 -6.643 19.518 1.00 92.44 85 VAL A O 1
ATOM 638 N N . ARG A 1 86 ? -15.706 -7.156 20.268 1.00 92.00 86 ARG A N 1
ATOM 639 C CA . ARG A 1 86 ? -15.384 -6.967 21.693 1.00 92.00 86 ARG A CA 1
ATOM 640 C C . ARG A 1 86 ? -14.876 -8.239 22.373 1.00 92.00 86 ARG A C 1
ATOM 642 O O . ARG A 1 86 ? -14.496 -8.177 23.536 1.00 92.00 86 ARG A O 1
ATOM 649 N N . GLY A 1 87 ? -14.929 -9.373 21.684 1.00 92.06 87 GLY A N 1
ATOM 650 C CA . GLY A 1 87 ? -14.375 -10.635 22.150 1.00 92.06 87 GLY A CA 1
ATOM 651 C C . GLY A 1 87 ? -13.009 -10.927 21.523 1.00 92.06 87 GLY A C 1
ATOM 652 O O . GLY A 1 87 ? -12.394 -10.039 20.924 1.00 92.06 87 GLY A O 1
ATOM 653 N N . PRO A 1 88 ? -12.550 -12.184 21.635 1.00 90.75 88 PRO A N 1
ATOM 654 C CA . PRO A 1 88 ? -11.359 -12.651 20.942 1.00 90.75 88 PRO A CA 1
ATOM 655 C C . PRO A 1 88 ? -11.459 -12.490 19.424 1.00 90.75 88 PRO A C 1
ATOM 657 O O . PRO A 1 88 ? -12.518 -12.734 18.833 1.00 90.75 88 PRO A O 1
ATOM 660 N N . VAL A 1 89 ? -10.334 -12.186 18.773 1.00 89.31 89 VAL A N 1
ATOM 661 C CA . VAL A 1 89 ? -10.245 -12.061 17.306 1.00 89.31 89 VAL A CA 1
ATOM 662 C C . VAL A 1 89 ? -10.661 -13.358 16.609 1.00 89.31 89 VAL A C 1
ATOM 664 O O . VAL A 1 89 ? -11.291 -13.299 15.552 1.00 89.31 89 VAL A O 1
ATOM 667 N N . ALA A 1 90 ? -10.414 -14.518 17.229 1.00 90.38 90 ALA A N 1
ATOM 668 C CA . ALA A 1 90 ? -10.869 -15.820 16.738 1.00 90.38 90 ALA A CA 1
ATOM 669 C C . ALA A 1 90 ? -12.373 -15.860 16.395 1.00 90.38 90 ALA A C 1
ATOM 671 O O . ALA A 1 90 ? -12.775 -16.541 15.454 1.00 90.38 90 ALA A O 1
ATOM 672 N N . GLY A 1 91 ? -13.216 -15.089 17.094 1.00 91.94 91 GLY A N 1
ATOM 673 C CA . GLY A 1 91 ? -14.657 -15.033 16.824 1.00 91.94 91 GLY A CA 1
ATOM 674 C C . GLY A 1 91 ? -15.027 -14.438 15.457 1.00 91.94 91 GLY A C 1
ATOM 675 O O . GLY A 1 91 ? -16.145 -14.642 14.974 1.00 91.94 91 GLY A O 1
ATOM 676 N N . LEU A 1 92 ? -14.106 -13.711 14.817 1.00 92.44 92 LEU A N 1
ATOM 677 C CA . LEU A 1 92 ? -14.303 -13.113 13.494 1.00 92.44 92 LEU A CA 1
ATOM 678 C C . LEU A 1 92 ? -13.971 -14.071 12.343 1.00 92.44 92 LEU A C 1
ATOM 680 O O . LEU A 1 92 ? -14.325 -13.772 11.201 1.00 92.44 92 LEU A O 1
ATOM 684 N N . LEU A 1 93 ? -13.328 -15.205 12.631 1.00 90.94 93 LEU A N 1
ATOM 685 C CA . LEU A 1 93 ? -12.932 -16.178 11.619 1.00 90.94 93 LEU A CA 1
ATOM 686 C C . LEU A 1 93 ? -14.145 -16.881 10.976 1.00 90.94 93 LEU A C 1
ATOM 688 O O . LEU A 1 93 ? -15.207 -17.020 11.601 1.00 90.94 93 LEU A O 1
ATOM 692 N N . PRO A 1 94 ? -14.008 -17.342 9.719 1.00 89.19 94 PRO A N 1
ATOM 693 C CA . PRO A 1 94 ? -14.971 -18.247 9.113 1.00 89.19 94 PRO A CA 1
ATOM 694 C C . PRO A 1 94 ? -15.090 -19.559 9.903 1.00 89.19 94 PRO A C 1
ATOM 696 O O . PRO A 1 94 ? -14.100 -20.038 10.463 1.00 89.19 94 PRO A O 1
ATOM 699 N N . PRO A 1 95 ? -16.282 -20.184 9.926 1.00 85.25 95 PRO A N 1
ATOM 700 C CA . PRO A 1 95 ? -16.442 -21.529 10.467 1.00 85.25 95 PRO A CA 1
ATOM 701 C C . PRO A 1 95 ? -15.471 -22.515 9.804 1.00 85.25 95 PRO A C 1
ATOM 703 O O . PRO A 1 95 ? -15.343 -22.526 8.584 1.00 85.25 95 PRO A O 1
ATOM 706 N N . GLY A 1 96 ? -14.806 -23.347 10.607 1.00 83.81 96 GLY A N 1
ATOM 707 C CA . GLY A 1 96 ? -13.841 -24.340 10.122 1.00 83.81 96 GLY A CA 1
ATOM 708 C C . GLY A 1 96 ? -12.406 -23.828 9.961 1.00 83.81 96 GLY A C 1
ATOM 709 O O . GLY A 1 96 ? -11.515 -24.646 9.765 1.00 83.81 96 GLY A O 1
ATOM 710 N N . CYS A 1 97 ? -12.160 -22.521 10.101 1.00 84.81 97 CYS A N 1
ATOM 711 C CA . CYS A 1 97 ? -10.802 -21.983 10.163 1.00 84.81 97 CYS A CA 1
ATOM 712 C C . CYS A 1 97 ? -10.195 -22.240 11.556 1.00 84.81 97 CYS A C 1
ATOM 714 O O . CYS A 1 97 ? -10.839 -21.893 12.554 1.00 84.81 97 CYS A O 1
ATOM 716 N N . PRO A 1 98 ? -8.975 -22.800 11.662 1.00 82.94 98 PRO A N 1
ATOM 717 C CA . PRO A 1 98 ? -8.350 -23.058 12.952 1.00 82.94 98 PRO A CA 1
ATOM 718 C C . PRO A 1 98 ? -8.037 -21.736 13.673 1.00 82.94 98 PRO A C 1
ATOM 720 O O . PRO A 1 98 ? -7.352 -20.876 13.098 1.00 82.94 98 PRO A O 1
ATOM 723 N N . PRO A 1 99 ? -8.511 -21.553 14.919 1.00 82.81 99 PRO A N 1
ATOM 724 C CA . PRO A 1 99 ? -8.390 -20.286 15.635 1.00 82.81 99 PRO A CA 1
ATOM 725 C C . PRO A 1 99 ? -7.012 -20.033 16.255 1.00 82.81 99 PRO A C 1
ATOM 727 O O . PRO A 1 99 ? -6.813 -18.960 16.820 1.00 82.81 99 PRO A O 1
ATOM 730 N N . GLU A 1 100 ? -6.091 -20.990 16.120 1.00 81.69 100 GLU A N 1
ATOM 731 C CA . GLU A 1 100 ? -4.802 -21.062 16.808 1.00 81.69 100 GLU A CA 1
ATOM 732 C C . GLU A 1 100 ? -4.079 -19.712 16.874 1.00 81.69 100 GLU A C 1
ATOM 734 O O . GLU A 1 100 ? -3.745 -19.101 15.856 1.00 81.69 100 GLU A O 1
ATOM 739 N N . GLY A 1 101 ? -3.833 -19.255 18.099 1.00 74.00 101 GLY A N 1
ATOM 740 C CA . GLY A 1 101 ? -3.102 -18.025 18.380 1.00 74.00 101 GLY A CA 1
ATOM 741 C C . GLY A 1 101 ? -3.976 -16.772 18.402 1.00 74.00 101 GLY A C 1
ATOM 742 O O . GLY A 1 101 ? -3.493 -15.737 18.843 1.00 74.00 101 GLY A O 1
ATOM 743 N N . LEU A 1 102 ? -5.251 -16.836 17.999 1.00 82.06 102 LEU A N 1
ATOM 744 C CA . LEU A 1 102 ? -6.187 -15.702 18.028 1.00 82.06 102 LEU A CA 1
ATOM 745 C C . LEU A 1 102 ? -7.207 -15.772 19.177 1.00 82.06 102 LEU A C 1
ATOM 747 O O . LEU A 1 102 ? -7.973 -14.825 19.375 1.00 82.06 102 LEU A O 1
ATOM 751 N N . GLU A 1 103 ? -7.244 -16.867 19.941 1.00 83.00 103 GLU A N 1
ATOM 752 C CA . GLU A 1 103 ? -8.214 -17.086 21.027 1.00 83.00 103 GLU A CA 1
ATOM 753 C C . GLU A 1 103 ? -7.943 -16.211 22.253 1.00 83.00 103 GLU A C 1
ATOM 755 O O . GLU A 1 103 ? -8.866 -15.849 22.982 1.00 83.00 103 GLU A O 1
ATOM 760 N N . ALA A 1 104 ? -6.674 -15.862 22.473 1.00 81.44 104 ALA A N 1
ATOM 761 C CA . ALA A 1 104 ? -6.234 -14.988 23.558 1.00 81.44 104 ALA A CA 1
ATOM 762 C C . ALA A 1 104 ? -6.037 -13.531 23.107 1.00 81.44 104 ALA A C 1
ATOM 764 O O . ALA A 1 104 ? -5.660 -12.676 23.907 1.00 81.44 104 ALA A O 1
ATOM 765 N N . ILE A 1 105 ? -6.277 -13.241 21.827 1.00 81.12 105 ILE A N 1
ATOM 766 C CA . ILE A 1 105 ? -6.003 -11.937 21.235 1.00 81.12 105 ILE A CA 1
ATOM 767 C C . ILE A 1 105 ? -7.277 -11.099 21.228 1.00 81.12 105 ILE A C 1
ATOM 769 O O . ILE A 1 105 ? -8.281 -11.480 20.630 1.00 81.12 105 ILE A O 1
ATOM 773 N N . TYR A 1 106 ? -7.214 -9.924 21.851 1.00 87.25 106 TYR A N 1
ATOM 774 C CA . TYR A 1 106 ? -8.321 -8.975 21.946 1.00 87.25 106 TYR A CA 1
ATOM 775 C C . TYR A 1 106 ? -7.915 -7.636 21.341 1.00 87.25 106 TYR A C 1
ATOM 777 O O . TYR A 1 106 ? -6.925 -7.046 21.768 1.00 87.25 106 TYR A O 1
ATOM 785 N N . ALA A 1 107 ? -8.704 -7.123 20.395 1.00 85.19 107 ALA A N 1
ATOM 786 C CA . ALA A 1 107 ? -8.489 -5.787 19.831 1.00 85.19 107 ALA A CA 1
ATOM 787 C C . ALA A 1 107 ? -8.980 -4.663 20.758 1.00 85.19 107 ALA A C 1
ATOM 789 O O . ALA A 1 107 ? -8.473 -3.541 20.712 1.00 85.19 107 ALA A O 1
ATOM 790 N N . ILE A 1 108 ? -9.954 -4.972 21.615 1.00 86.56 108 ILE A N 1
ATOM 791 C CA . ILE A 1 108 ? -10.422 -4.116 22.703 1.00 86.56 108 ILE A CA 1
ATOM 792 C C . ILE A 1 108 ? -10.221 -4.907 23.988 1.00 86.56 108 ILE A C 1
ATOM 794 O O . ILE A 1 108 ? -10.762 -6.003 24.116 1.00 86.56 108 ILE A O 1
ATOM 798 N N . ASN A 1 109 ? -9.445 -4.365 24.920 1.00 84.50 109 ASN A N 1
ATOM 799 C CA . ASN A 1 109 ? -9.230 -4.976 26.219 1.00 84.50 109 ASN A CA 1
ATOM 800 C C . ASN A 1 109 ? -10.594 -5.138 26.926 1.00 84.50 109 ASN A C 1
ATOM 802 O O . ASN A 1 109 ? -11.316 -4.148 27.080 1.00 84.50 109 ASN A O 1
ATOM 806 N N . PRO A 1 110 ? -10.976 -6.361 27.331 1.00 85.44 110 PRO A N 1
ATOM 807 C CA . PRO A 1 110 ? -12.291 -6.617 27.913 1.00 85.44 110 PRO A CA 1
ATOM 808 C C . PRO A 1 110 ? -12.470 -5.994 29.305 1.00 85.44 110 PRO A C 1
ATOM 810 O O . PRO A 1 110 ? -13.601 -5.721 29.700 1.00 85.44 110 PRO A O 1
ATOM 813 N N . GLU A 1 111 ? -11.380 -5.752 30.035 1.00 86.06 111 GLU A N 1
ATOM 814 C CA . GLU A 1 111 ? -11.397 -5.164 31.377 1.00 86.06 111 GLU A CA 1
ATOM 815 C C . GLU A 1 111 ? -11.446 -3.637 31.320 1.00 86.06 111 GLU A C 1
ATOM 817 O O . GLU A 1 111 ? -12.237 -3.010 32.025 1.00 86.06 111 GLU A O 1
ATOM 822 N N . THR A 1 112 ? -10.619 -3.027 30.466 1.00 86.50 112 THR A N 1
ATOM 823 C CA . THR A 1 112 ? -10.495 -1.561 30.399 1.00 86.50 112 THR A CA 1
ATOM 824 C C . THR A 1 112 ? -11.408 -0.928 29.350 1.00 86.50 112 THR A C 1
ATOM 826 O O . THR A 1 112 ? -11.708 0.261 29.423 1.00 86.50 112 THR A O 1
ATOM 829 N N . GLY A 1 113 ? -11.862 -1.699 28.357 1.00 86.06 113 GLY A N 1
ATOM 830 C CA . GLY A 1 113 ? -12.587 -1.189 27.190 1.00 86.06 113 GLY A CA 1
ATOM 831 C C . GLY A 1 113 ? -11.712 -0.378 26.228 1.00 86.06 113 GLY A C 1
ATOM 832 O O . GLY A 1 113 ? -12.228 0.201 25.268 1.00 86.06 113 GLY A O 1
ATOM 833 N N . GLU A 1 114 ? -10.402 -0.322 26.469 1.00 83.06 114 GLU A N 1
ATOM 834 C CA . GLU A 1 114 ? -9.445 0.415 25.651 1.00 83.06 114 GLU A CA 1
ATOM 835 C C . GLU A 1 114 ? -8.935 -0.435 24.489 1.00 83.06 114 GLU A C 1
ATOM 837 O O . GLU A 1 114 ? -8.973 -1.665 24.510 1.00 83.06 114 GLU A O 1
ATOM 842 N N . ARG A 1 115 ? -8.439 0.222 23.442 1.00 81.56 115 ARG A N 1
ATOM 843 C CA . ARG A 1 115 ? -7.847 -0.470 22.298 1.00 81.56 115 ARG A CA 1
ATOM 844 C C . ARG A 1 115 ? -6.523 -1.118 22.691 1.00 81.56 115 ARG A C 1
ATOM 846 O O . ARG A 1 115 ? -5.665 -0.461 23.271 1.00 81.56 115 ARG A O 1
ATOM 853 N N . ASN A 1 116 ? -6.333 -2.372 22.294 1.00 74.38 116 ASN A N 1
ATOM 854 C CA . ASN A 1 116 ? -5.068 -3.064 22.481 1.00 74.38 116 ASN A CA 1
ATOM 855 C C . ASN A 1 116 ? -4.054 -2.620 21.413 1.00 74.38 116 ASN A C 1
ATOM 857 O O . ASN A 1 116 ? -4.242 -2.870 20.222 1.00 74.38 116 ASN A O 1
ATOM 861 N N . VAL A 1 117 ? -2.997 -1.933 21.845 1.00 59.91 117 VAL A N 1
ATOM 862 C CA . VAL A 1 117 ? -1.932 -1.411 20.972 1.00 59.91 117 VAL A CA 1
ATOM 863 C C . VAL A 1 117 ? -0.902 -2.473 20.585 1.00 59.91 117 VAL A C 1
ATOM 865 O O . VAL A 1 117 ? -0.267 -2.344 19.543 1.00 59.91 117 VAL A O 1
ATOM 868 N N . GLU A 1 118 ? -0.775 -3.554 21.359 1.00 59.41 118 GLU A N 1
ATOM 869 C CA . GLU A 1 118 ? 0.168 -4.644 21.068 1.00 59.41 118 GLU A CA 1
ATOM 870 C C . GLU A 1 118 ? -0.252 -5.448 19.825 1.00 59.41 118 GLU A C 1
ATOM 872 O O . GLU A 1 118 ? 0.592 -6.025 19.141 1.00 59.41 118 GLU A O 1
ATOM 877 N N . LEU A 1 119 ? -1.538 -5.400 19.449 1.00 60.38 119 LEU A N 1
ATOM 878 C CA . LEU A 1 119 ? -2.032 -5.991 18.200 1.00 60.38 119 LEU A CA 1
ATOM 879 C C . LEU A 1 119 ? -1.442 -5.357 16.937 1.00 60.38 119 LEU A C 1
ATOM 881 O O . L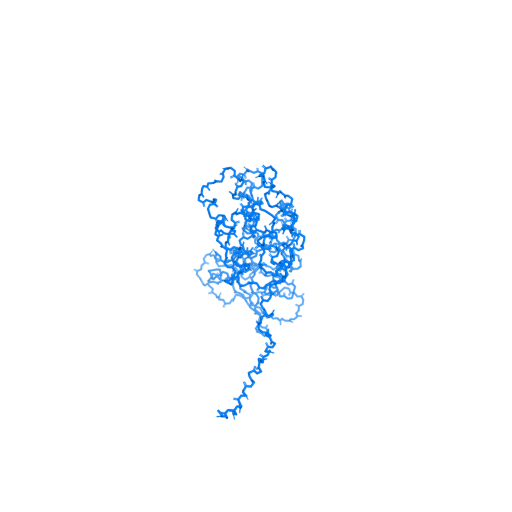EU A 1 119 ? -1.401 -6.015 15.900 1.00 60.38 119 LEU A O 1
ATOM 885 N N . GLU A 1 120 ? -1.030 -4.088 16.984 1.00 57.06 120 GLU A N 1
ATOM 886 C CA . GLU A 1 120 ? -0.462 -3.413 15.808 1.00 57.06 120 GLU A CA 1
ATOM 887 C C . GLU A 1 120 ? 0.879 -4.035 15.395 1.00 57.06 120 GLU A C 1
ATOM 889 O O . GLU A 1 120 ? 1.217 -4.051 14.213 1.00 57.06 120 GLU A O 1
ATOM 894 N N . ALA A 1 121 ? 1.628 -4.586 16.357 1.00 54.03 121 ALA A N 1
ATOM 895 C CA . ALA A 1 121 ? 2.863 -5.315 16.082 1.00 54.03 121 ALA A CA 1
ATOM 896 C C . ALA A 1 121 ? 2.575 -6.658 15.385 1.00 54.03 121 ALA A C 1
ATOM 898 O O . ALA A 1 121 ? 3.213 -6.981 14.385 1.00 54.03 121 ALA A O 1
ATOM 899 N N . LEU A 1 122 ? 1.543 -7.376 15.844 1.00 56.56 122 LEU A N 1
ATOM 900 C CA . LEU A 1 122 ? 1.071 -8.631 15.242 1.00 56.56 122 LEU A CA 1
ATOM 901 C C . LEU A 1 122 ? 0.507 -8.433 13.824 1.00 56.56 122 LEU A C 1
ATOM 903 O O . LEU A 1 122 ? 0.717 -9.279 12.957 1.00 56.56 122 LEU A O 1
ATOM 907 N N . GLU A 1 123 ? -0.154 -7.305 13.538 1.00 54.47 123 GLU A N 1
ATOM 908 C CA . GLU A 1 123 ? -0.546 -6.942 12.163 1.00 54.47 123 GLU A CA 1
ATOM 909 C C . GLU A 1 123 ? 0.679 -6.826 11.238 1.00 54.47 123 GLU A C 1
ATOM 911 O O . GLU A 1 123 ? 0.603 -7.183 10.061 1.00 54.47 123 GLU A O 1
ATOM 916 N N . GLY A 1 124 ? 1.822 -6.371 11.761 1.00 55.50 124 GLY A N 1
ATOM 917 C CA . GLY A 1 124 ? 3.088 -6.321 11.030 1.00 55.50 124 GLY A CA 1
ATOM 918 C C . GLY A 1 124 ? 3.584 -7.705 10.603 1.00 55.50 124 GLY A C 1
ATOM 919 O O . GLY A 1 124 ? 3.903 -7.891 9.427 1.00 55.50 124 GLY A O 1
ATOM 920 N N . GLU A 1 125 ? 3.580 -8.663 11.533 1.00 55.03 125 GLU A N 1
ATOM 921 C CA . GLU A 1 125 ? 4.045 -10.046 11.330 1.00 55.03 125 GLU A CA 1
ATOM 922 C C . GLU A 1 125 ? 3.104 -10.841 10.410 1.00 55.03 125 GLU A C 1
ATOM 924 O O . GLU A 1 125 ? 3.523 -11.379 9.384 1.00 55.03 125 GLU A O 1
ATOM 929 N N . PHE A 1 126 ? 1.795 -10.833 10.687 1.00 52.22 126 PHE A N 1
ATOM 930 C CA . PHE A 1 126 ? 0.805 -11.477 9.813 1.00 52.22 126 PHE A CA 1
ATOM 931 C C . PHE A 1 126 ? 0.667 -10.762 8.462 1.00 52.22 126 PHE A C 1
ATOM 933 O O . PHE A 1 126 ? 0.331 -11.379 7.450 1.00 52.22 126 PHE A O 1
ATOM 940 N N . GLY A 1 127 ? 0.933 -9.455 8.420 1.00 52.84 127 GLY A N 1
ATOM 941 C CA . GLY A 1 127 ? 0.960 -8.661 7.197 1.00 52.84 127 GLY A CA 1
ATOM 942 C C . GLY A 1 127 ? 2.123 -9.014 6.267 1.00 52.84 127 GLY A C 1
ATOM 943 O O . GLY A 1 127 ? 2.020 -8.763 5.065 1.00 52.84 127 GLY A O 1
ATOM 944 N N . GLU A 1 128 ? 3.210 -9.597 6.778 1.00 54.56 128 GLU A N 1
ATOM 945 C CA . GLU A 1 128 ? 4.287 -10.169 5.959 1.00 54.56 128 GLU A CA 1
ATOM 946 C C . GLU A 1 128 ? 3.849 -11.474 5.299 1.00 54.56 128 GLU A C 1
ATOM 948 O O . GLU A 1 128 ? 3.921 -11.578 4.075 1.00 54.56 128 GLU A O 1
ATOM 953 N N . VAL A 1 129 ? 3.261 -12.396 6.063 1.00 50.25 129 VAL A N 1
ATOM 954 C CA . VAL A 1 129 ? 2.743 -13.672 5.536 1.00 50.25 129 VAL A CA 1
ATOM 955 C C . VAL A 1 129 ? 1.621 -13.438 4.514 1.00 50.25 129 VAL A C 1
ATOM 957 O O . VAL A 1 129 ? 1.628 -13.979 3.408 1.00 50.25 129 VAL A O 1
ATOM 960 N N . ALA A 1 130 ? 0.690 -12.524 4.803 1.00 49.31 130 ALA A N 1
ATOM 961 C CA . ALA A 1 130 ? -0.389 -12.183 3.880 1.00 49.31 130 ALA A CA 1
ATOM 962 C C . ALA A 1 130 ? 0.100 -11.544 2.561 1.00 49.31 130 ALA A C 1
ATOM 964 O O . ALA A 1 130 ? -0.583 -11.667 1.537 1.00 49.31 130 ALA A O 1
ATOM 965 N N . ARG A 1 131 ? 1.267 -10.870 2.544 1.00 51.78 131 ARG A N 1
ATOM 966 C CA . ARG A 1 131 ? 1.859 -10.318 1.305 1.00 51.78 131 ARG A CA 1
ATOM 967 C C . ARG A 1 131 ? 2.274 -11.410 0.328 1.00 51.78 131 ARG A C 1
ATOM 969 O O . ARG A 1 131 ? 2.193 -11.151 -0.874 1.00 51.78 131 ARG A O 1
ATOM 976 N N . GLU A 1 132 ? 2.693 -12.567 0.828 1.00 50.91 132 GLU A N 1
ATOM 977 C CA . GLU A 1 132 ? 3.169 -13.695 0.021 1.00 50.91 132 GLU A CA 1
ATOM 978 C C . GLU A 1 132 ? 2.008 -14.504 -0.571 1.00 50.91 132 GLU A C 1
ATOM 980 O O . GLU A 1 132 ? 2.107 -15.006 -1.688 1.00 50.91 132 GLU A O 1
ATOM 985 N N . CYS A 1 133 ? 0.865 -14.551 0.121 1.00 46.78 133 CYS A N 1
ATOM 986 C CA . CYS A 1 133 ? -0.222 -15.463 -0.225 1.00 46.78 133 CYS A CA 1
ATOM 987 C C . CYS A 1 133 ? -1.143 -15.044 -1.382 1.00 46.78 133 CYS A C 1
ATOM 989 O O . CYS A 1 133 ? -1.901 -15.888 -1.812 1.00 46.78 133 CYS A O 1
ATOM 991 N N . GLY A 1 134 ? -1.141 -13.804 -1.892 1.00 46.47 134 GLY A N 1
ATOM 992 C CA . GLY A 1 134 ? -1.718 -13.408 -3.204 1.00 46.47 134 GLY A CA 1
ATOM 993 C C . GLY A 1 134 ? -3.167 -13.786 -3.629 1.00 46.47 134 GLY A C 1
ATOM 994 O O . GLY A 1 134 ? -3.552 -13.420 -4.737 1.00 46.47 134 GLY A O 1
ATOM 995 N N . VAL A 1 135 ? -3.985 -14.480 -2.828 1.00 47.06 135 VAL A N 1
ATOM 996 C CA . VAL A 1 135 ? -5.075 -15.349 -3.348 1.00 47.06 135 VAL A CA 1
ATOM 997 C C . VAL A 1 135 ? -6.489 -14.734 -3.392 1.00 47.06 135 VAL A C 1
ATOM 999 O O . VAL A 1 135 ? -7.418 -15.380 -3.871 1.00 47.06 135 VAL A O 1
ATOM 1002 N N . LEU A 1 136 ? -6.710 -13.472 -3.007 1.00 45.28 136 LEU A N 1
ATOM 1003 C CA . LEU A 1 136 ? -8.073 -12.910 -2.990 1.00 45.28 136 LEU A CA 1
ATOM 1004 C C . LEU A 1 136 ? -8.378 -11.908 -4.119 1.00 45.28 136 LEU A C 1
ATOM 1006 O O . LEU A 1 136 ? -7.597 -10.980 -4.331 1.00 45.28 136 LEU A O 1
ATOM 1010 N N . PRO A 1 137 ? -9.551 -12.000 -4.792 1.00 43.31 137 PRO A N 1
ATOM 1011 C CA . PRO A 1 137 ? -9.950 -11.060 -5.847 1.00 43.31 137 PRO A CA 1
ATOM 1012 C C . PRO A 1 137 ? -9.947 -9.585 -5.413 1.00 43.31 137 PRO A C 1
ATOM 1014 O O . PRO A 1 137 ? -9.671 -8.703 -6.221 1.00 43.31 137 PRO A O 1
ATOM 1017 N N . TYR A 1 138 ? -10.229 -9.306 -4.134 1.00 52.22 138 TYR A N 1
ATOM 1018 C CA . TYR A 1 138 ? -10.238 -7.952 -3.563 1.00 52.22 138 TYR A CA 1
ATOM 1019 C C . TYR A 1 138 ? -8.909 -7.549 -2.899 1.00 52.22 138 TYR A C 1
ATOM 1021 O O . TYR A 1 138 ? -8.758 -6.408 -2.458 1.00 52.22 138 TYR A O 1
ATOM 1029 N N . TRP A 1 139 ? -7.932 -8.457 -2.822 1.00 55.41 139 TRP A N 1
ATOM 1030 C CA . TRP A 1 139 ? -6.652 -8.231 -2.147 1.00 55.41 139 TRP A CA 1
ATOM 1031 C C . TRP A 1 139 ? -5.835 -7.070 -2.718 1.00 55.41 139 TRP A C 1
ATOM 1033 O O . TRP A 1 139 ? -5.304 -6.294 -1.923 1.00 55.41 139 TRP A O 1
ATOM 1043 N N . PRO A 1 140 ? -5.753 -6.862 -4.048 1.00 58.00 140 PRO A N 1
ATOM 1044 C CA . PRO A 1 140 ? -5.043 -5.705 -4.591 1.00 58.00 140 PRO A CA 1
ATOM 1045 C C . PRO A 1 140 ? -5.618 -4.374 -4.089 1.00 58.00 140 PRO A C 1
ATOM 1047 O O . PRO A 1 140 ? -4.862 -3.464 -3.750 1.00 58.00 140 PRO A O 1
ATOM 1050 N N . TRP A 1 141 ? -6.947 -4.288 -3.973 1.00 60.22 141 TRP A N 1
ATOM 1051 C CA . TRP A 1 141 ? -7.638 -3.106 -3.459 1.00 60.22 141 TRP A CA 1
ATOM 1052 C C . TRP A 1 141 ? -7.421 -2.926 -1.949 1.00 60.22 141 TRP A C 1
ATOM 1054 O O . TRP A 1 141 ? -7.063 -1.837 -1.505 1.00 60.22 141 TRP A O 1
ATOM 1064 N N . LEU A 1 142 ? -7.538 -4.000 -1.163 1.00 59.12 142 LEU A N 1
ATOM 1065 C CA . LEU A 1 142 ? -7.305 -3.949 0.285 1.00 59.12 142 LEU A CA 1
ATOM 1066 C C . LEU A 1 142 ? -5.852 -3.592 0.626 1.00 59.12 142 LEU A C 1
ATOM 1068 O O . LEU A 1 142 ? -5.601 -2.775 1.509 1.00 59.12 142 LEU A O 1
ATOM 1072 N N . ARG A 1 143 ? -4.881 -4.149 -0.107 1.00 62.16 143 ARG A N 1
ATOM 1073 C CA . ARG A 1 143 ? -3.464 -3.773 0.013 1.00 62.16 143 ARG A CA 1
ATOM 1074 C C . ARG A 1 143 ? -3.240 -2.308 -0.302 1.00 62.16 143 ARG A C 1
ATOM 1076 O O . ARG A 1 143 ? -2.414 -1.669 0.354 1.00 62.16 143 ARG A O 1
ATOM 1083 N N . GLN A 1 144 ? -3.932 -1.794 -1.314 1.00 65.50 144 GLN A N 1
ATOM 1084 C CA . GLN A 1 144 ? -3.856 -0.386 -1.653 1.00 65.50 144 GLN A CA 1
ATOM 1085 C C . GLN A 1 144 ? -4.352 0.473 -0.493 1.00 65.50 144 GLN A C 1
ATOM 1087 O O . GLN A 1 144 ? -3.624 1.347 -0.027 1.00 65.50 144 GLN A O 1
ATOM 1092 N N . GLU A 1 145 ? -5.522 0.148 0.042 1.00 63.94 145 GLU A N 1
ATOM 1093 C CA . GLU A 1 145 ? -6.115 0.870 1.161 1.00 63.94 145 GLU A CA 1
ATOM 1094 C C . GLU A 1 145 ? -5.257 0.808 2.439 1.00 63.94 145 GLU A C 1
ATOM 1096 O O . GLU A 1 145 ? -5.060 1.823 3.111 1.00 63.94 145 GLU A O 1
ATOM 1101 N N . LEU A 1 146 ? -4.687 -0.358 2.753 1.00 67.06 146 LEU A N 1
ATOM 1102 C CA . LEU A 1 146 ? -3.758 -0.545 3.872 1.00 67.06 146 LEU A CA 1
ATOM 1103 C C . LEU A 1 146 ? -2.498 0.307 3.734 1.00 67.06 146 LEU A C 1
ATOM 1105 O O . LEU A 1 146 ? -2.060 0.962 4.681 1.00 67.06 146 LEU A O 1
ATOM 1109 N N . THR A 1 147 ? -1.913 0.312 2.540 1.00 67.81 147 THR A N 1
ATOM 1110 C CA . THR A 1 147 ? -0.690 1.071 2.270 1.00 67.81 147 THR A CA 1
ATOM 1111 C C . THR A 1 147 ? -0.961 2.576 2.318 1.00 67.81 147 THR A C 1
ATOM 1113 O O . THR A 1 147 ? -0.138 3.332 2.837 1.00 67.81 147 THR A O 1
ATOM 1116 N N . GLU A 1 148 ? -2.127 3.023 1.841 1.00 73.81 148 GLU A N 1
ATOM 1117 C CA . GLU A 1 148 ? -2.586 4.411 1.967 1.00 73.81 148 GLU A CA 1
ATOM 1118 C C . GLU A 1 148 ? -2.765 4.824 3.436 1.00 73.81 148 GLU A C 1
ATOM 1120 O O . GLU A 1 148 ? -2.264 5.880 3.837 1.00 73.81 148 GLU A O 1
ATOM 1125 N N . HIS A 1 149 ? -3.405 3.984 4.260 1.00 71.19 149 HIS A N 1
ATOM 1126 C CA . HIS A 1 149 ? -3.563 4.226 5.702 1.00 71.19 149 HIS A CA 1
ATOM 1127 C C . HIS A 1 149 ? -2.220 4.293 6.430 1.00 71.19 149 HIS A C 1
ATOM 1129 O O . HIS A 1 149 ? -1.975 5.250 7.170 1.00 71.19 149 HIS A O 1
ATOM 1135 N N . LYS A 1 150 ? -1.317 3.337 6.170 1.00 77.31 150 LYS A N 1
ATOM 1136 C CA . LYS A 1 150 ? 0.040 3.329 6.739 1.00 77.31 150 LYS A CA 1
ATOM 1137 C C . LYS A 1 150 ? 0.802 4.600 6.362 1.00 77.31 150 LYS A C 1
ATOM 1139 O O . LYS A 1 150 ? 1.370 5.263 7.231 1.00 77.31 150 LYS A O 1
ATOM 1144 N N . ALA A 1 151 ? 0.780 4.982 5.083 1.00 80.06 151 ALA A N 1
ATOM 1145 C CA . ALA A 1 151 ? 1.424 6.205 4.613 1.00 80.06 151 ALA A CA 1
ATOM 1146 C C . ALA A 1 151 ? 0.838 7.450 5.298 1.00 80.06 151 ALA A C 1
ATOM 1148 O O . ALA A 1 151 ? 1.588 8.295 5.786 1.00 80.06 151 ALA A O 1
ATOM 1149 N N . TYR A 1 152 ? -0.491 7.544 5.406 1.00 80.69 152 TYR A N 1
ATOM 1150 C CA . TYR A 1 152 ? -1.160 8.654 6.085 1.00 80.69 152 TYR A CA 1
ATOM 1151 C C . TYR A 1 152 ? -0.773 8.760 7.567 1.00 80.69 152 TYR A C 1
ATOM 1153 O O . TYR A 1 152 ? -0.449 9.856 8.036 1.00 80.69 152 TYR A O 1
ATOM 1161 N N . ALA A 1 153 ? -0.756 7.639 8.294 1.00 79.44 153 ALA A N 1
ATOM 1162 C CA . ALA A 1 153 ? -0.337 7.593 9.694 1.00 79.44 153 ALA A CA 1
ATOM 1163 C C . ALA A 1 153 ? 1.113 8.080 9.862 1.00 79.44 153 ALA A C 1
ATOM 1165 O O . ALA A 1 153 ? 1.390 8.953 10.689 1.00 79.44 153 ALA A O 1
ATOM 1166 N N . LEU A 1 154 ? 2.024 7.610 9.004 1.00 81.88 154 LEU A N 1
ATOM 1167 C CA . LEU A 1 154 ? 3.423 8.046 8.993 1.00 81.88 154 LEU A CA 1
ATOM 1168 C C . LEU A 1 154 ? 3.572 9.533 8.652 1.00 81.88 154 LEU A C 1
ATOM 1170 O O . LEU A 1 154 ? 4.361 10.247 9.278 1.00 81.88 154 LEU A O 1
ATOM 1174 N N . PHE A 1 155 ? 2.784 10.051 7.708 1.00 84.81 155 PHE A N 1
ATOM 1175 C CA . PHE A 1 155 ? 2.799 11.477 7.384 1.00 84.81 155 PHE A CA 1
ATOM 1176 C C . PHE A 1 155 ? 2.298 12.337 8.547 1.00 84.81 155 PHE A C 1
ATOM 1178 O O . PHE A 1 155 ? 2.811 13.437 8.742 1.00 84.81 155 PHE A O 1
ATOM 1185 N N . ARG A 1 156 ? 1.350 11.841 9.349 1.00 80.88 156 ARG A N 1
ATOM 1186 C CA . ARG A 1 156 ? 0.789 12.562 10.503 1.00 80.88 156 ARG A CA 1
ATOM 1187 C C . ARG A 1 156 ? 1.566 12.421 11.807 1.00 80.88 156 ARG A C 1
ATOM 1189 O O . ARG A 1 156 ? 1.282 13.167 12.744 1.00 80.88 156 ARG A O 1
ATOM 1196 N N . LYS A 1 157 ? 2.542 11.514 11.880 1.00 78.31 157 LYS A N 1
ATOM 1197 C CA . LYS A 1 157 ? 3.362 11.294 13.080 1.00 78.31 157 LYS A CA 1
ATOM 1198 C C . LYS A 1 157 ? 3.993 12.613 13.567 1.00 78.31 157 LYS A C 1
ATOM 1200 O O . LYS A 1 157 ? 4.781 13.219 12.837 1.00 78.31 157 LYS A O 1
ATOM 1205 N N . GLY A 1 158 ? 3.655 13.051 14.783 1.00 70.62 158 GLY A N 1
ATOM 1206 C CA . GLY A 1 158 ? 4.156 14.294 15.394 1.00 70.62 158 GLY A CA 1
ATOM 1207 C C . GLY A 1 158 ? 3.268 15.538 15.232 1.00 70.62 158 GLY A C 1
ATOM 1208 O O . GLY A 1 158 ? 3.743 16.633 15.501 1.00 70.62 158 GLY A O 1
ATOM 1209 N N . GLU A 1 159 ? 2.019 15.384 14.766 1.00 69.94 159 GLU A N 1
ATOM 1210 C CA . GLU A 1 159 ? 0.936 16.398 14.783 1.00 69.94 159 GLU A CA 1
ATOM 1211 C C . GLU A 1 159 ? 1.248 17.779 14.165 1.00 69.94 159 GLU A C 1
ATOM 1213 O O . GLU A 1 159 ? 0.511 18.742 14.359 1.00 69.94 159 GLU A O 1
ATOM 1218 N N . ASN A 1 160 ? 2.296 17.886 13.345 1.00 83.44 160 ASN A N 1
ATOM 1219 C CA . ASN A 1 160 ? 2.691 19.128 12.686 1.00 83.44 160 ASN A CA 1
ATOM 1220 C C . ASN A 1 160 ? 2.319 19.115 11.192 1.00 83.44 160 ASN A C 1
ATOM 1222 O O . ASN A 1 160 ? 2.836 18.311 10.411 1.00 83.44 160 ASN A O 1
ATOM 1226 N N . GLN A 1 161 ? 1.469 20.058 10.772 1.00 87.50 161 GLN A N 1
ATOM 1227 C CA . GLN A 1 161 ? 1.034 20.215 9.379 1.00 87.50 161 GLN A CA 1
ATOM 1228 C C . GLN A 1 161 ? 2.204 20.440 8.404 1.00 87.50 161 GLN A C 1
ATOM 1230 O O . GLN A 1 161 ? 2.179 19.921 7.287 1.00 87.50 161 GLN A O 1
ATOM 1235 N N . ALA A 1 162 ? 3.245 21.173 8.809 1.00 87.06 162 ALA A N 1
ATOM 1236 C CA . ALA A 1 162 ? 4.420 21.405 7.969 1.00 87.06 162 ALA A CA 1
ATOM 1237 C C . ALA A 1 162 ? 5.201 20.104 7.727 1.00 87.06 162 ALA A C 1
ATOM 1239 O O . ALA A 1 162 ? 5.614 19.830 6.600 1.00 87.06 162 ALA A O 1
ATOM 1240 N N . ALA A 1 163 ? 5.329 19.260 8.757 1.00 84.50 163 ALA A N 1
ATOM 1241 C CA . ALA A 1 163 ? 5.957 17.947 8.632 1.00 84.50 163 ALA A CA 1
ATOM 1242 C C . ALA A 1 163 ? 5.145 17.020 7.712 1.00 84.50 163 ALA A C 1
ATOM 1244 O O . ALA A 1 163 ? 5.723 16.357 6.851 1.00 84.50 163 ALA A O 1
ATOM 1245 N N . TYR A 1 164 ? 3.812 17.031 7.828 1.00 86.56 164 TYR A N 1
ATOM 1246 C CA . TYR A 1 164 ? 2.924 16.300 6.920 1.00 86.56 164 TYR A CA 1
ATOM 1247 C C . TYR A 1 164 ? 3.129 16.722 5.457 1.00 86.56 164 TYR A C 1
ATOM 1249 O O . TYR A 1 164 ? 3.338 15.870 4.589 1.00 86.56 164 TYR A O 1
ATOM 1257 N N . ILE A 1 165 ? 3.116 18.034 5.180 1.00 88.44 165 ILE A N 1
ATOM 1258 C CA . ILE A 1 165 ? 3.312 18.572 3.825 1.00 88.44 165 ILE A CA 1
ATOM 1259 C C . ILE A 1 165 ? 4.686 18.179 3.286 1.00 88.44 165 ILE A C 1
ATOM 1261 O O . ILE A 1 165 ? 4.775 17.742 2.138 1.00 88.44 165 ILE A O 1
ATOM 1265 N N . LEU A 1 166 ? 5.739 18.301 4.097 1.00 86.56 166 LEU A N 1
ATOM 1266 C CA . LEU A 1 166 ? 7.106 17.972 3.698 1.00 86.56 166 LEU A CA 1
ATOM 1267 C C . LEU A 1 166 ? 7.246 16.487 3.338 1.00 86.56 166 LEU A C 1
ATOM 1269 O O . LEU A 1 166 ? 7.711 16.168 2.244 1.00 86.56 166 LEU A O 1
ATOM 1273 N N . ARG A 1 167 ? 6.767 15.584 4.204 1.00 86.94 167 ARG A N 1
ATOM 1274 C CA . ARG A 1 167 ? 6.818 14.129 3.973 1.00 86.94 167 ARG A CA 1
ATOM 1275 C C . ARG A 1 167 ? 6.014 13.718 2.740 1.00 86.94 167 ARG A C 1
ATOM 1277 O O . ARG A 1 167 ? 6.536 13.024 1.868 1.00 86.94 167 ARG A O 1
ATOM 1284 N N . ARG A 1 168 ? 4.772 14.200 2.618 1.00 87.25 168 ARG A N 1
ATOM 1285 C CA . ARG A 1 168 ? 3.911 13.911 1.461 1.00 87.25 168 ARG A CA 1
ATOM 1286 C C . ARG A 1 168 ? 4.514 14.447 0.162 1.00 87.25 168 ARG A C 1
ATOM 1288 O O . ARG A 1 168 ? 4.528 13.745 -0.844 1.00 87.25 168 ARG A O 1
ATOM 1295 N N . SER A 1 169 ? 5.021 15.681 0.175 1.00 86.06 169 SER A N 1
ATOM 1296 C CA . SER A 1 169 ? 5.630 16.299 -1.010 1.00 86.06 169 SER A CA 1
ATOM 1297 C C . SER A 1 169 ? 6.886 15.559 -1.448 1.00 86.06 169 SER A C 1
ATOM 1299 O O . SER A 1 169 ? 7.109 15.421 -2.649 1.00 86.06 169 SER A O 1
ATOM 1301 N N . PHE A 1 170 ? 7.684 15.057 -0.501 1.00 86.88 170 PHE A N 1
ATOM 1302 C CA . PHE A 1 170 ? 8.844 14.240 -0.831 1.00 86.88 170 PHE A CA 1
ATOM 1303 C C . PHE A 1 170 ? 8.428 12.974 -1.575 1.00 86.88 170 PHE A C 1
ATOM 1305 O O . PHE A 1 170 ? 8.956 12.717 -2.652 1.00 86.88 170 PHE A O 1
ATOM 1312 N N . VAL A 1 171 ? 7.478 12.208 -1.028 1.00 85.88 171 VAL A N 1
ATOM 1313 C CA . VAL A 1 171 ? 7.015 10.951 -1.638 1.00 85.88 171 VAL A CA 1
ATOM 1314 C C . VAL A 1 171 ? 6.458 11.182 -3.042 1.00 85.88 171 VAL A C 1
ATOM 1316 O O . VAL A 1 171 ? 6.788 10.442 -3.961 1.00 85.88 171 VAL A O 1
ATOM 1319 N N . ILE A 1 172 ? 5.679 12.251 -3.238 1.00 82.88 172 ILE A N 1
ATOM 1320 C CA . ILE A 1 172 ? 5.140 12.612 -4.559 1.00 82.88 172 ILE A CA 1
ATOM 1321 C C . ILE A 1 172 ? 6.261 12.917 -5.561 1.00 82.88 172 ILE A C 1
ATOM 1323 O O . ILE A 1 172 ? 6.169 12.529 -6.723 1.00 82.88 172 ILE A O 1
ATOM 1327 N N . ARG A 1 173 ? 7.314 13.622 -5.132 1.00 83.25 173 ARG A N 1
ATOM 1328 C CA . ARG A 1 173 ? 8.435 14.005 -6.009 1.00 83.25 173 ARG A CA 1
ATOM 1329 C C . ARG A 1 173 ? 9.422 12.866 -6.259 1.00 83.25 173 ARG A C 1
ATOM 1331 O O . ARG A 1 173 ? 10.113 12.887 -7.272 1.00 83.25 173 ARG A O 1
ATOM 1338 N N . ASN A 1 174 ? 9.485 11.895 -5.353 1.00 86.12 174 ASN A N 1
ATOM 1339 C CA . ASN A 1 174 ? 10.444 10.796 -5.374 1.00 86.12 174 ASN A CA 1
ATOM 1340 C C . ASN A 1 174 ? 9.712 9.452 -5.402 1.00 86.12 174 ASN A C 1
ATOM 1342 O O . ASN A 1 174 ? 9.952 8.594 -4.563 1.00 86.12 174 ASN A O 1
ATOM 1346 N N . ALA A 1 175 ? 8.822 9.265 -6.378 1.00 86.31 175 ALA A N 1
ATOM 1347 C CA . ALA A 1 175 ? 8.076 8.017 -6.542 1.00 86.31 175 ALA A CA 1
ATOM 1348 C C . ALA A 1 175 ? 8.982 6.777 -6.658 1.00 86.31 175 ALA A C 1
ATOM 1350 O O . ALA A 1 175 ? 8.608 5.685 -6.238 1.00 86.31 175 ALA A O 1
ATOM 1351 N N . ALA A 1 176 ? 10.185 6.948 -7.195 1.00 88.81 176 ALA A N 1
ATOM 1352 C CA . ALA A 1 176 ? 11.287 6.018 -7.048 1.00 88.81 176 ALA A CA 1
ATOM 1353 C C . ALA A 1 176 ? 12.605 6.787 -6.968 1.00 88.81 176 ALA A C 1
ATOM 1355 O O . ALA A 1 176 ? 12.705 7.931 -7.421 1.00 88.81 176 ALA A O 1
ATOM 1356 N N . GLY A 1 177 ? 13.616 6.161 -6.378 1.00 83.69 177 GLY A N 1
ATOM 1357 C CA . GLY A 1 177 ? 14.926 6.773 -6.210 1.00 83.69 177 GLY A CA 1
ATOM 1358 C C . GLY A 1 177 ? 15.964 5.780 -5.719 1.00 83.69 177 GLY A C 1
ATOM 1359 O O . GLY A 1 177 ? 15.645 4.650 -5.340 1.00 83.69 177 GLY A O 1
ATOM 1360 N N . THR A 1 178 ? 17.226 6.199 -5.746 1.00 84.69 178 THR A N 1
ATOM 1361 C CA . THR A 1 178 ? 18.318 5.395 -5.197 1.00 84.69 178 THR A CA 1
ATOM 1362 C C . THR A 1 178 ? 18.249 5.362 -3.673 1.00 84.69 178 THR A C 1
ATOM 1364 O O . THR A 1 178 ? 17.718 6.278 -3.040 1.00 84.69 178 THR A O 1
ATOM 1367 N N . GLN A 1 179 ? 18.837 4.339 -3.055 1.00 78.25 179 GLN A N 1
ATOM 1368 C CA . GLN A 1 179 ? 18.921 4.262 -1.594 1.00 78.25 179 GLN A CA 1
ATOM 1369 C C . GLN A 1 179 ? 19.554 5.522 -0.972 1.00 78.25 179 GLN A C 1
ATOM 1371 O O . GLN A 1 179 ? 19.069 5.999 0.049 1.00 78.25 179 GLN A O 1
ATOM 1376 N N . ALA A 1 180 ? 20.572 6.105 -1.613 1.00 81.69 180 ALA A N 1
ATOM 1377 C CA . ALA A 1 180 ? 21.198 7.350 -1.165 1.00 81.69 180 ALA A CA 1
ATOM 1378 C C . ALA A 1 180 ? 20.217 8.538 -1.161 1.00 81.69 180 ALA A C 1
ATOM 1380 O O . ALA A 1 180 ? 20.194 9.317 -0.212 1.00 81.69 180 ALA A O 1
ATOM 1381 N N . MET A 1 181 ? 19.356 8.654 -2.180 1.00 81.56 181 MET A N 1
ATOM 1382 C CA . MET A 1 181 ? 18.305 9.680 -2.202 1.00 81.56 181 MET A CA 1
ATOM 1383 C C . MET A 1 181 ? 17.278 9.452 -1.089 1.00 81.56 181 MET A C 1
ATOM 1385 O O . MET A 1 181 ? 16.871 10.404 -0.426 1.00 81.56 181 MET A O 1
ATOM 1389 N N . LEU A 1 182 ? 16.884 8.200 -0.846 1.00 78.06 182 LEU A N 1
ATOM 1390 C CA . LEU A 1 182 ? 15.900 7.863 0.189 1.00 78.06 182 LEU A CA 1
ATOM 1391 C C . LEU A 1 182 ? 16.435 8.074 1.611 1.00 78.06 182 LEU A C 1
ATOM 1393 O O . LEU A 1 182 ? 15.669 8.437 2.497 1.00 78.06 182 LEU A O 1
ATOM 1397 N N . GLN A 1 183 ? 17.748 7.960 1.829 1.00 80.94 183 GLN A N 1
ATOM 1398 C CA . GLN A 1 183 ? 18.386 8.271 3.117 1.00 80.94 183 GLN A CA 1
ATOM 1399 C C . GLN A 1 183 ? 18.275 9.747 3.529 1.00 80.94 183 GLN A C 1
ATOM 1401 O O . GLN A 1 183 ? 18.476 10.062 4.699 1.00 80.94 183 GLN A O 1
ATOM 1406 N N . THR A 1 184 ? 17.927 10.650 2.606 1.00 82.81 184 THR A N 1
ATOM 1407 C CA . THR A 1 184 ? 17.668 12.064 2.933 1.00 82.81 184 THR A CA 1
ATOM 1408 C C . THR A 1 184 ? 16.332 12.282 3.657 1.00 82.81 184 THR A C 1
ATOM 1410 O O . THR A 1 184 ? 16.059 13.385 4.131 1.00 82.81 184 THR A O 1
ATOM 1413 N N . MET A 1 185 ? 15.497 11.242 3.769 1.00 76.25 185 MET A N 1
ATOM 1414 C CA . MET A 1 185 ? 14.211 11.283 4.461 1.00 76.25 185 MET A CA 1
ATOM 1415 C C . MET A 1 185 ? 14.262 10.806 5.916 1.00 76.25 185 MET A C 1
ATOM 1417 O O . MET A 1 185 ? 15.167 10.068 6.311 1.00 76.25 185 MET A O 1
ATOM 1421 N N . PRO A 1 186 ? 13.214 11.132 6.705 1.00 76.00 186 PRO A N 1
ATOM 1422 C CA . PRO A 1 186 ? 12.914 10.415 7.938 1.00 76.00 186 PRO A CA 1
ATOM 1423 C C . PRO A 1 186 ? 12.894 8.901 7.707 1.00 76.00 186 PRO A C 1
ATOM 1425 O O . PRO A 1 186 ? 12.228 8.417 6.786 1.00 76.00 186 PRO A O 1
ATOM 1428 N N . LYS A 1 187 ? 13.614 8.160 8.557 1.00 79.75 187 LYS A N 1
ATOM 1429 C CA . LYS A 1 187 ? 13.818 6.709 8.417 1.00 79.75 187 LYS A CA 1
ATOM 1430 C C . LYS A 1 187 ? 12.506 5.935 8.335 1.00 79.75 187 LYS A C 1
ATOM 1432 O O . LYS A 1 187 ? 12.451 4.921 7.653 1.00 79.75 187 LYS A O 1
ATOM 1437 N N . GLU A 1 188 ? 11.450 6.430 8.972 1.00 76.50 188 GLU A N 1
ATOM 1438 C CA . GLU A 1 188 ? 10.144 5.771 9.004 1.00 76.50 188 GLU A CA 1
ATOM 1439 C C . GLU A 1 188 ? 9.441 5.732 7.644 1.00 76.50 188 GLU A C 1
ATOM 1441 O O . GLU A 1 188 ? 8.526 4.939 7.448 1.00 76.50 188 GLU A O 1
ATOM 1446 N N . LEU A 1 189 ? 9.848 6.575 6.689 1.00 78.44 189 LEU A N 1
ATOM 1447 C CA . LEU A 1 189 ? 9.304 6.534 5.333 1.00 78.44 189 LEU A CA 1
ATOM 1448 C C . LEU A 1 189 ? 9.954 5.452 4.470 1.00 78.44 189 LEU A C 1
ATOM 1450 O O . LEU A 1 189 ? 9.378 5.103 3.441 1.00 78.44 189 LEU A O 1
ATOM 1454 N N . ASN A 1 190 ? 11.098 4.891 4.878 1.00 79.81 190 ASN A N 1
ATOM 1455 C CA . ASN A 1 190 ? 11.770 3.825 4.128 1.00 79.81 190 ASN A CA 1
ATOM 1456 C C . ASN A 1 190 ? 10.888 2.581 3.989 1.00 79.81 190 ASN A C 1
ATOM 1458 O O . ASN A 1 190 ? 10.911 1.938 2.943 1.00 79.81 190 ASN A O 1
ATOM 1462 N N . ASP A 1 191 ? 10.047 2.306 4.986 1.00 78.12 191 ASP A N 1
ATOM 1463 C CA . ASP A 1 191 ? 9.123 1.166 4.999 1.00 78.12 191 ASP A CA 1
ATOM 1464 C C . ASP A 1 191 ? 7.984 1.291 3.976 1.00 78.12 191 ASP A C 1
ATOM 1466 O O . ASP A 1 191 ? 7.192 0.363 3.804 1.00 78.12 191 ASP A O 1
ATOM 1470 N N . LEU A 1 192 ? 7.859 2.450 3.323 1.00 80.75 192 LEU A N 1
ATOM 1471 C CA . LEU A 1 192 ? 6.925 2.666 2.221 1.00 80.75 192 LEU A CA 1
ATOM 1472 C C . LEU A 1 192 ? 7.560 2.394 0.849 1.00 80.75 192 LEU A C 1
ATOM 1474 O O . LEU A 1 192 ? 6.853 2.425 -0.163 1.00 80.75 192 LEU A O 1
ATOM 1478 N N . TYR A 1 193 ? 8.872 2.139 0.806 1.00 86.19 193 TYR A N 1
ATOM 1479 C CA . TYR A 1 193 ? 9.627 1.895 -0.418 1.00 86.19 193 TYR A CA 1
ATOM 1480 C C . TYR A 1 193 ? 10.039 0.429 -0.533 1.00 86.19 193 TYR A C 1
ATOM 1482 O O . TYR A 1 193 ? 10.813 -0.100 0.267 1.00 86.19 193 TYR A O 1
ATOM 1490 N N . GLY A 1 194 ? 9.562 -0.208 -1.595 1.00 85.06 194 GLY A N 1
ATOM 1491 C CA . GLY A 1 194 ? 9.856 -1.592 -1.933 1.00 85.06 194 GLY A CA 1
ATOM 1492 C C . GLY A 1 194 ? 10.758 -1.726 -3.157 1.00 85.06 194 GLY A C 1
ATOM 1493 O O . GLY A 1 194 ? 11.160 -0.750 -3.797 1.00 85.06 194 GLY A O 1
ATOM 1494 N N . ARG A 1 195 ? 11.048 -2.980 -3.505 1.00 86.44 195 ARG A N 1
ATOM 1495 C CA . ARG A 1 195 ? 11.729 -3.336 -4.754 1.00 86.44 195 ARG A CA 1
ATOM 1496 C C . ARG A 1 195 ? 10.906 -2.858 -5.961 1.00 86.44 195 ARG A C 1
ATOM 1498 O O . ARG A 1 195 ? 9.670 -2.874 -5.931 1.00 86.44 195 ARG A O 1
ATOM 1505 N N . VAL A 1 196 ? 11.593 -2.431 -7.019 1.00 87.31 196 VAL A N 1
ATOM 1506 C CA . VAL A 1 196 ? 10.960 -2.163 -8.319 1.00 87.31 196 VAL A CA 1
ATOM 1507 C C . VAL A 1 196 ? 10.418 -3.486 -8.890 1.00 87.31 196 VAL A C 1
ATOM 1509 O O . VAL A 1 196 ? 11.115 -4.496 -8.788 1.00 87.31 196 VAL A O 1
ATOM 1512 N N . PRO A 1 197 ? 9.192 -3.534 -9.442 1.00 85.38 197 PRO A N 1
ATOM 1513 C CA . PRO A 1 197 ? 8.576 -4.762 -9.923 1.00 85.38 197 PRO A CA 1
ATOM 1514 C C . PRO A 1 197 ? 9.310 -5.267 -11.161 1.00 85.38 197 PRO A C 1
ATOM 1516 O O . PRO A 1 197 ? 9.870 -4.475 -11.917 1.00 85.38 197 PRO A O 1
ATOM 1519 N N . GLU A 1 198 ? 9.280 -6.575 -11.383 1.00 85.25 198 GLU A N 1
ATOM 1520 C CA . GLU A 1 198 ? 10.052 -7.209 -12.456 1.00 85.25 198 GLU A CA 1
ATOM 1521 C C . GLU A 1 198 ? 9.608 -6.756 -13.853 1.00 85.25 198 GLU A C 1
ATOM 1523 O O . GLU A 1 198 ? 10.451 -6.560 -14.719 1.00 85.25 198 GLU A O 1
ATOM 1528 N N . ASP A 1 199 ? 8.324 -6.438 -14.047 1.00 85.62 199 ASP A N 1
ATOM 1529 C CA . ASP A 1 199 ? 7.784 -5.876 -15.298 1.00 85.62 199 ASP A CA 1
ATOM 1530 C C . ASP A 1 199 ? 8.217 -4.418 -15.574 1.00 85.62 199 ASP A C 1
ATOM 1532 O O . ASP A 1 199 ? 7.833 -3.811 -16.577 1.00 85.62 199 ASP A O 1
ATOM 1536 N N . ARG A 1 200 ? 9.009 -3.829 -14.674 1.00 92.38 200 ARG A N 1
ATOM 1537 C CA . ARG A 1 200 ? 9.598 -2.485 -14.795 1.00 92.38 200 ARG A CA 1
ATOM 1538 C C . ARG A 1 200 ? 11.124 -2.508 -14.739 1.00 92.38 200 ARG A C 1
ATOM 1540 O O . ARG A 1 200 ? 11.756 -1.452 -14.635 1.00 92.38 200 ARG A O 1
ATOM 1547 N N . VAL A 1 201 ? 11.709 -3.705 -14.774 1.00 91.19 201 VAL A N 1
ATOM 1548 C CA . VAL A 1 201 ? 13.151 -3.930 -14.754 1.00 91.19 201 VAL A CA 1
ATOM 1549 C C . VAL A 1 201 ? 13.567 -4.620 -16.049 1.00 91.19 201 VAL A C 1
ATOM 1551 O O . VAL A 1 201 ? 12.970 -5.608 -16.457 1.00 91.19 201 VAL A O 1
ATOM 1554 N N . TYR A 1 202 ? 14.620 -4.112 -16.681 1.00 89.81 202 TYR A N 1
ATOM 1555 C CA . TYR A 1 202 ? 15.269 -4.732 -17.832 1.00 89.81 202 TYR A CA 1
ATOM 1556 C C . TYR A 1 202 ? 16.757 -4.832 -17.570 1.00 89.81 202 TYR A C 1
ATOM 1558 O O . TYR A 1 202 ? 17.368 -3.811 -17.269 1.00 89.81 202 TYR A O 1
ATOM 1566 N N . ASP A 1 203 ? 17.321 -6.034 -17.653 1.00 86.94 203 ASP A N 1
ATOM 1567 C CA . ASP A 1 203 ? 18.753 -6.272 -17.439 1.00 86.94 203 ASP A CA 1
ATOM 1568 C C . ASP A 1 203 ? 19.317 -5.499 -16.227 1.00 86.94 203 ASP A C 1
ATOM 1570 O O . ASP A 1 203 ? 20.204 -4.653 -16.320 1.00 86.94 203 ASP A O 1
ATOM 1574 N N . ARG A 1 204 ? 18.692 -5.711 -15.059 1.00 87.38 204 ARG A N 1
ATOM 1575 C CA . ARG A 1 204 ? 19.030 -5.047 -13.782 1.00 87.38 204 ARG A CA 1
ATOM 1576 C C . ARG A 1 204 ? 18.885 -3.524 -13.775 1.00 87.38 204 ARG A C 1
ATOM 1578 O O . ARG A 1 204 ? 19.352 -2.892 -12.832 1.00 87.38 204 ARG A O 1
ATOM 1585 N N . ARG A 1 205 ? 18.219 -2.917 -14.753 1.00 88.56 205 ARG A N 1
ATOM 1586 C CA . ARG A 1 205 ? 17.983 -1.470 -14.829 1.00 88.56 205 ARG A CA 1
ATOM 1587 C C . ARG A 1 205 ? 16.504 -1.157 -14.739 1.00 88.56 205 ARG A C 1
ATOM 1589 O O . ARG A 1 205 ? 15.665 -1.914 -15.214 1.00 88.56 205 ARG A O 1
ATOM 1596 N N . CYS A 1 206 ? 16.184 -0.019 -14.147 1.00 90.69 206 CYS A N 1
ATOM 1597 C CA . CYS A 1 206 ? 14.845 0.549 -14.175 1.00 90.69 206 CYS A CA 1
ATOM 1598 C C . CYS A 1 206 ? 14.888 1.946 -14.792 1.00 90.69 206 CYS A C 1
ATOM 1600 O O . CYS A 1 206 ? 15.833 2.712 -14.582 1.00 90.69 206 CYS A O 1
ATOM 1602 N N . PHE A 1 207 ? 13.831 2.280 -15.523 1.00 91.31 207 PHE A N 1
ATOM 1603 C CA . PHE A 1 207 ? 13.702 3.547 -16.229 1.00 91.31 207 PHE A CA 1
ATOM 1604 C C . PHE A 1 207 ? 12.629 4.384 -15.553 1.00 91.31 207 PHE A C 1
ATOM 1606 O O . PHE A 1 207 ? 11.471 3.972 -15.498 1.00 91.31 207 PHE A O 1
ATOM 1613 N N . LEU A 1 208 ? 12.984 5.553 -15.035 1.00 91.25 208 LEU A N 1
ATOM 1614 C CA . LEU A 1 208 ? 12.023 6.432 -14.384 1.00 91.25 208 LEU A CA 1
ATOM 1615 C C . LEU A 1 208 ? 11.413 7.393 -15.395 1.00 91.25 208 LEU A C 1
ATOM 1617 O O . LEU A 1 208 ? 12.106 7.992 -16.220 1.00 91.25 208 LEU A O 1
ATOM 1621 N N . CYS A 1 209 ? 10.100 7.578 -15.298 1.00 89.62 209 CYS A N 1
ATOM 1622 C CA . CYS A 1 209 ? 9.402 8.567 -16.096 1.00 89.62 209 CYS A CA 1
ATOM 1623 C C . CYS A 1 209 ? 9.940 9.972 -15.762 1.00 89.62 209 CYS A C 1
ATOM 1625 O O . CYS A 1 209 ? 9.933 10.355 -14.592 1.00 89.62 209 CYS A O 1
ATOM 1627 N N . PRO A 1 210 ? 10.338 10.785 -16.748 1.00 87.81 210 PRO A N 1
ATOM 1628 C CA . PRO A 1 210 ? 10.833 12.141 -16.494 1.00 87.81 210 PRO A CA 1
ATOM 1629 C C . PRO A 1 210 ? 9.778 13.065 -15.866 1.00 87.81 210 PRO A C 1
ATOM 1631 O O . PRO A 1 210 ? 10.131 13.981 -15.126 1.00 87.81 210 PRO A O 1
ATOM 1634 N N . LEU A 1 211 ? 8.488 12.800 -16.113 1.00 87.00 211 LEU A N 1
ATOM 1635 C CA . LEU A 1 211 ? 7.375 13.619 -15.625 1.00 87.00 211 LEU A CA 1
ATOM 1636 C C . LEU A 1 211 ? 6.971 13.282 -14.184 1.00 87.00 211 LEU A C 1
ATOM 1638 O O . LEU A 1 211 ? 6.750 14.187 -13.386 1.00 87.00 211 LEU A O 1
ATOM 1642 N N . CYS A 1 212 ? 6.884 11.994 -13.835 1.00 86.75 212 CYS A N 1
ATOM 1643 C CA . CYS A 1 212 ? 6.385 11.569 -12.519 1.00 86.75 212 CYS A CA 1
ATOM 1644 C C . CYS A 1 212 ? 7.356 10.734 -11.686 1.00 86.75 212 CYS A C 1
ATOM 1646 O O . CYS A 1 212 ? 7.003 10.327 -10.583 1.00 86.75 212 CYS A O 1
ATOM 1648 N N . ARG A 1 213 ? 8.555 10.449 -12.202 1.00 89.25 213 ARG A N 1
ATOM 1649 C CA . ARG A 1 213 ? 9.615 9.655 -11.556 1.00 89.25 213 ARG A CA 1
ATOM 1650 C C . ARG A 1 213 ? 9.236 8.217 -11.187 1.00 89.25 213 ARG A C 1
ATOM 1652 O O . ARG A 1 213 ? 10.050 7.513 -10.603 1.00 89.25 213 ARG A O 1
ATOM 1659 N N . TRP A 1 214 ? 8.049 7.746 -11.565 1.00 90.38 214 TRP A N 1
ATOM 1660 C CA . TRP A 1 214 ? 7.669 6.344 -11.412 1.00 90.38 214 TRP A CA 1
ATOM 1661 C C . TRP A 1 214 ? 8.453 5.456 -12.384 1.00 90.38 214 TRP A C 1
ATOM 1663 O O . TRP A 1 214 ? 8.641 5.864 -13.537 1.00 90.38 214 TRP A O 1
ATOM 1673 N N . PRO A 1 215 ? 8.854 4.237 -11.974 1.00 92.00 215 PRO A N 1
ATOM 1674 C CA . PRO A 1 215 ? 9.411 3.258 -12.894 1.00 92.00 215 PRO A CA 1
ATOM 1675 C C . PRO A 1 215 ? 8.410 2.964 -14.017 1.00 92.00 215 PRO A C 1
ATOM 1677 O O . PRO A 1 215 ? 7.215 2.780 -13.770 1.00 92.00 215 PRO A O 1
ATOM 1680 N N . MET A 1 216 ? 8.893 2.977 -15.250 1.00 92.94 216 MET A N 1
ATOM 1681 C CA . MET A 1 216 ? 8.124 2.732 -16.465 1.00 92.94 216 MET A CA 1
ATOM 1682 C C . MET A 1 216 ? 8.000 1.227 -16.729 1.00 92.94 216 MET A C 1
ATOM 1684 O O . MET A 1 216 ? 8.878 0.458 -16.347 1.00 92.94 216 MET A O 1
ATOM 1688 N N . HIS A 1 217 ? 6.919 0.808 -17.389 1.00 93.50 217 HIS A N 1
ATOM 1689 C CA . HIS A 1 217 ? 6.759 -0.576 -17.837 1.00 93.50 217 HIS A CA 1
ATOM 1690 C C . HIS A 1 217 ? 7.754 -0.885 -18.943 1.00 93.50 217 HIS A C 1
ATOM 1692 O O . HIS A 1 217 ? 7.927 -0.066 -19.852 1.00 93.50 217 HIS A O 1
ATOM 1698 N N . VAL A 1 218 ? 8.342 -2.074 -18.874 1.00 92.12 218 VAL A N 1
ATOM 1699 C CA . VAL A 1 218 ? 9.235 -2.601 -19.897 1.00 92.12 218 VAL A CA 1
ATOM 1700 C C . VAL A 1 218 ? 8.526 -3.740 -20.623 1.00 92.12 218 VAL A C 1
ATOM 1702 O O . VAL A 1 218 ? 8.069 -4.701 -20.013 1.00 92.12 218 VAL A O 1
ATOM 1705 N N . LEU A 1 219 ? 8.416 -3.609 -21.940 1.00 90.88 219 LEU A N 1
ATOM 1706 C CA . LEU A 1 219 ? 7.770 -4.565 -22.829 1.00 90.88 219 LEU A CA 1
ATOM 1707 C C . LEU A 1 219 ? 8.789 -4.993 -23.895 1.00 90.88 219 LEU A C 1
ATOM 1709 O O . LEU A 1 219 ? 8.985 -4.263 -24.873 1.00 90.88 219 LEU A O 1
ATOM 1713 N N . PRO A 1 220 ? 9.462 -6.141 -23.711 1.00 86.25 220 PRO A N 1
ATOM 1714 C CA . PRO A 1 220 ? 10.343 -6.708 -24.726 1.00 86.25 220 PRO A CA 1
ATOM 1715 C C . PRO A 1 220 ? 9.534 -7.118 -25.965 1.00 86.25 220 PRO A C 1
ATOM 1717 O O . PRO A 1 220 ? 8.509 -7.788 -25.839 1.00 86.25 220 PRO A O 1
ATOM 1720 N N . ASN A 1 221 ? 9.981 -6.731 -27.161 1.00 83.19 221 ASN A N 1
ATOM 1721 C CA . ASN A 1 221 ? 9.370 -7.109 -28.436 1.00 83.19 221 ASN A CA 1
ATOM 1722 C C . ASN A 1 221 ? 10.452 -7.568 -29.429 1.00 83.19 221 ASN A C 1
ATOM 1724 O O . ASN A 1 221 ? 10.795 -6.873 -30.388 1.00 83.19 221 ASN A O 1
ATOM 1728 N N . GLY A 1 222 ? 11.022 -8.746 -29.165 1.00 83.00 222 GLY A N 1
ATOM 1729 C CA . GLY A 1 222 ? 12.176 -9.253 -29.908 1.00 83.00 222 GLY A CA 1
ATOM 1730 C C . GLY A 1 222 ? 13.424 -8.401 -29.628 1.00 83.00 222 GLY A C 1
ATOM 1731 O O . GLY A 1 222 ? 13.701 -8.154 -28.457 1.00 83.00 222 GLY A O 1
ATOM 1732 N N . PRO A 1 223 ? 14.163 -7.939 -30.657 1.00 84.69 223 PRO A N 1
ATOM 1733 C CA . PRO A 1 223 ? 15.368 -7.126 -30.467 1.00 84.69 223 PRO A CA 1
ATOM 1734 C C . PRO A 1 223 ? 15.066 -5.686 -30.032 1.00 84.69 223 PRO A C 1
ATOM 1736 O O . PRO A 1 223 ? 15.977 -4.969 -29.639 1.00 84.69 223 PRO A O 1
ATOM 1739 N N . ILE A 1 224 ? 13.803 -5.252 -30.108 1.00 86.62 224 ILE A N 1
ATOM 1740 C CA . ILE A 1 224 ? 13.385 -3.904 -29.728 1.00 86.62 224 ILE A CA 1
ATOM 1741 C C . ILE A 1 224 ? 12.646 -3.984 -28.398 1.00 86.62 224 ILE A C 1
ATOM 1743 O O . ILE A 1 224 ? 11.633 -4.675 -28.266 1.00 86.62 224 ILE A O 1
ATOM 1747 N N . VAL A 1 225 ? 13.100 -3.215 -27.419 1.00 89.75 225 VAL A N 1
ATOM 1748 C CA . VAL A 1 225 ? 12.464 -3.114 -26.108 1.00 89.75 225 VAL A CA 1
ATOM 1749 C C . VAL A 1 225 ? 11.730 -1.791 -26.007 1.00 89.75 225 VAL A C 1
ATOM 1751 O O . VAL A 1 225 ? 12.280 -0.727 -26.286 1.00 89.75 225 VAL A O 1
ATOM 1754 N N . MET A 1 226 ? 10.471 -1.845 -25.583 1.00 92.06 226 MET A N 1
ATOM 1755 C CA . MET A 1 226 ? 9.662 -0.658 -25.353 1.00 92.06 226 MET A CA 1
ATOM 1756 C C . MET A 1 226 ? 9.590 -0.332 -23.871 1.00 92.06 226 MET A C 1
ATOM 1758 O O . MET A 1 226 ? 9.283 -1.189 -23.048 1.00 92.06 226 MET A O 1
ATOM 1762 N N . VAL A 1 227 ? 9.790 0.938 -23.542 1.00 93.19 227 VAL A N 1
ATOM 1763 C CA . VAL A 1 227 ? 9.680 1.453 -22.179 1.00 93.19 227 VAL A CA 1
ATOM 1764 C C . VAL A 1 227 ? 8.643 2.562 -22.150 1.00 93.19 227 VAL A C 1
ATOM 1766 O O . VAL A 1 227 ? 8.731 3.515 -22.925 1.00 93.19 227 VAL A O 1
ATOM 1769 N N . SER A 1 228 ? 7.635 2.471 -21.283 1.00 93.25 228 SER A N 1
ATOM 1770 C CA . SER A 1 228 ? 6.559 3.472 -21.261 1.00 93.25 228 SER A CA 1
ATOM 1771 C C . SER A 1 228 ? 5.970 3.734 -19.880 1.00 93.25 228 SER A C 1
ATOM 1773 O O . SER A 1 228 ? 5.841 2.834 -19.050 1.00 93.25 228 SER A O 1
ATOM 1775 N N . CYS A 1 229 ? 5.589 4.988 -19.620 1.00 92.00 229 CYS A N 1
ATOM 1776 C CA . CYS A 1 229 ? 4.901 5.344 -18.381 1.00 92.00 229 CYS A CA 1
ATOM 1777 C C . CYS A 1 229 ? 3.528 4.653 -18.288 1.00 92.00 229 CYS A C 1
ATOM 1779 O O . CYS A 1 229 ? 2.809 4.554 -19.281 1.00 92.00 229 CYS A O 1
ATOM 1781 N N . ALA A 1 230 ? 3.121 4.222 -17.091 1.00 89.19 230 ALA A N 1
ATOM 1782 C CA . ALA A 1 230 ? 1.788 3.657 -16.856 1.00 89.19 230 ALA A CA 1
ATOM 1783 C C . ALA A 1 230 ? 0.659 4.696 -17.024 1.00 89.19 230 ALA A C 1
ATOM 1785 O O . ALA A 1 230 ? -0.438 4.355 -17.473 1.00 89.19 230 ALA A O 1
ATOM 1786 N N . ASN A 1 231 ? 0.937 5.973 -16.743 1.00 85.88 231 ASN A N 1
ATOM 1787 C CA . ASN A 1 231 ? -0.016 7.063 -16.933 1.00 85.88 231 ASN A CA 1
ATOM 1788 C C . ASN A 1 231 ? -0.136 7.424 -18.426 1.00 85.88 231 ASN A C 1
ATOM 1790 O O . ASN A 1 231 ? 0.863 7.696 -19.100 1.00 85.88 231 ASN A O 1
ATOM 1794 N N . ARG A 1 232 ? -1.373 7.432 -18.939 1.00 85.62 232 ARG A N 1
ATOM 1795 C CA . ARG A 1 232 ? -1.669 7.705 -20.352 1.00 85.62 232 ARG A CA 1
ATOM 1796 C C . ARG A 1 232 ? -1.268 9.115 -20.782 1.00 85.62 232 ARG A C 1
ATOM 1798 O O . ARG A 1 232 ? -0.632 9.245 -21.820 1.00 85.62 232 ARG A O 1
ATOM 1805 N N . ASP A 1 233 ? -1.578 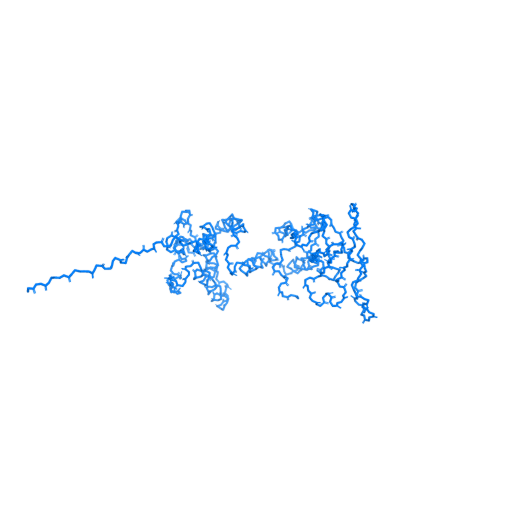10.140 -19.994 1.00 85.38 233 ASP A N 1
ATOM 1806 C CA . ASP A 1 233 ? -1.232 11.530 -20.320 1.00 85.38 233 ASP A CA 1
ATOM 1807 C C . ASP A 1 233 ? 0.291 11.715 -20.417 1.00 85.38 233 ASP A C 1
ATOM 1809 O O . ASP A 1 233 ? 0.784 12.378 -21.327 1.00 85.38 233 ASP A O 1
ATOM 1813 N N . HIS A 1 234 ? 1.068 11.045 -19.560 1.00 88.44 234 HIS A N 1
ATOM 1814 C CA . HIS A 1 234 ? 2.530 11.072 -19.669 1.00 88.44 234 HIS A CA 1
ATOM 1815 C C . HIS A 1 234 ? 3.039 10.388 -20.941 1.00 88.44 234 HIS A C 1
ATOM 1817 O O . HIS A 1 234 ? 3.960 10.906 -21.577 1.00 88.44 234 HIS A O 1
ATOM 1823 N N . ARG A 1 235 ? 2.443 9.256 -21.344 1.00 88.75 235 ARG A N 1
ATOM 1824 C CA . ARG A 1 235 ? 2.776 8.613 -22.629 1.00 88.75 235 ARG A CA 1
ATOM 1825 C C . ARG A 1 235 ? 2.456 9.527 -23.806 1.00 88.75 235 ARG A C 1
ATOM 1827 O O . ARG A 1 235 ? 3.309 9.701 -24.670 1.00 88.75 235 ARG A O 1
ATOM 1834 N N . ASP A 1 236 ? 1.281 10.151 -23.795 1.00 83.69 236 ASP A N 1
ATOM 1835 C CA . ASP A 1 236 ? 0.821 11.065 -24.846 1.00 83.69 236 ASP A CA 1
ATOM 1836 C C . ASP A 1 236 ? 1.702 12.331 -24.928 1.00 83.69 236 ASP A C 1
ATOM 1838 O O . ASP A 1 236 ? 1.813 12.959 -25.981 1.00 83.69 236 ASP A O 1
ATOM 1842 N N . ARG A 1 237 ? 2.386 12.695 -23.834 1.00 82.81 237 ARG A N 1
ATOM 1843 C CA . ARG A 1 237 ? 3.397 13.768 -23.780 1.00 82.81 237 ARG A CA 1
ATOM 1844 C C . ARG A 1 237 ? 4.815 13.321 -24.147 1.00 82.81 237 ARG A C 1
ATOM 1846 O O . ARG A 1 237 ? 5.716 14.154 -24.128 1.00 82.81 237 ARG A O 1
ATOM 1853 N N . GLY A 1 238 ? 5.029 12.052 -24.491 1.00 84.94 238 GLY A N 1
ATOM 1854 C CA . GLY A 1 238 ? 6.317 11.543 -24.971 1.00 84.94 238 GLY A CA 1
ATOM 1855 C C . GLY A 1 238 ? 7.108 10.689 -23.977 1.00 84.94 238 GLY A C 1
ATOM 1856 O O . GLY A 1 238 ? 8.244 10.334 -24.280 1.00 84.94 238 GLY A O 1
ATOM 1857 N N . ALA A 1 239 ? 6.539 10.293 -22.830 1.00 89.12 239 ALA A N 1
ATOM 1858 C CA . ALA A 1 239 ? 7.164 9.325 -21.915 1.00 89.12 239 ALA A CA 1
ATOM 1859 C C . ALA A 1 239 ? 7.009 7.869 -22.414 1.00 89.12 239 ALA A C 1
ATOM 1861 O O . ALA A 1 239 ? 6.493 6.994 -21.704 1.00 89.12 239 ALA A O 1
ATOM 1862 N N . ARG A 1 240 ? 7.407 7.6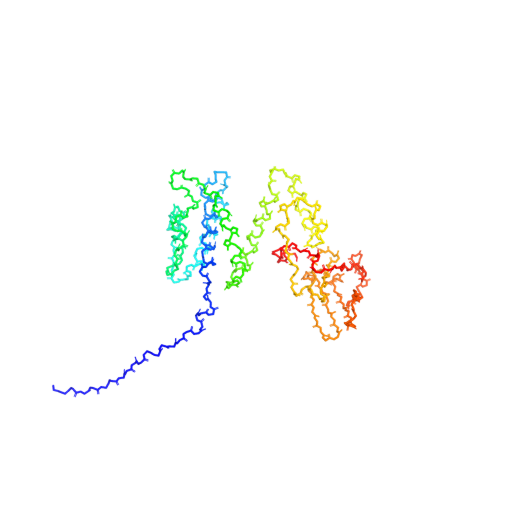32 -23.670 1.00 90.06 240 ARG A N 1
ATOM 1863 C CA . ARG A 1 240 ? 7.415 6.331 -24.347 1.00 90.06 240 ARG A CA 1
ATOM 1864 C C . ARG A 1 240 ? 8.630 6.227 -25.269 1.00 90.06 240 ARG A C 1
ATOM 1866 O O . ARG A 1 240 ? 8.755 6.972 -26.246 1.00 90.06 240 ARG A O 1
ATOM 1873 N N . TYR A 1 241 ? 9.469 5.245 -24.988 1.00 89.50 241 TYR A N 1
ATOM 1874 C CA . TYR A 1 241 ? 10.776 5.059 -25.594 1.00 89.50 241 TYR A CA 1
ATOM 1875 C C . TYR A 1 241 ? 10.927 3.645 -26.162 1.00 89.50 241 TYR A C 1
ATOM 1877 O O . TYR A 1 241 ? 10.231 2.719 -25.741 1.00 89.50 241 TYR A O 1
ATOM 1885 N N . LEU A 1 242 ? 11.842 3.502 -27.111 1.00 90.12 242 LEU A N 1
ATOM 1886 C CA . LEU A 1 242 ? 12.338 2.245 -27.653 1.00 90.12 242 LEU A CA 1
ATOM 1887 C C . LEU A 1 242 ? 13.854 2.219 -27.501 1.00 90.12 242 LEU A C 1
ATOM 1889 O O . LEU A 1 242 ? 14.493 3.269 -27.550 1.00 90.12 242 LEU A O 1
ATOM 1893 N N . PHE A 1 243 ? 14.423 1.037 -27.363 1.00 87.75 243 PHE A N 1
ATOM 1894 C CA . PHE A 1 243 ? 15.846 0.824 -27.574 1.00 87.75 243 PHE A CA 1
ATOM 1895 C C . PHE A 1 243 ? 16.073 -0.551 -28.189 1.00 87.75 243 PHE A C 1
ATOM 1897 O O . PHE A 1 243 ? 15.268 -1.460 -27.980 1.00 87.75 243 PHE A O 1
ATOM 1904 N N . ASP A 1 244 ? 17.158 -0.677 -28.944 1.00 86.06 244 ASP A N 1
ATOM 1905 C CA . ASP A 1 244 ? 17.629 -1.970 -29.422 1.00 86.06 244 ASP A CA 1
ATOM 1906 C C . ASP A 1 244 ? 18.411 -2.657 -28.303 1.00 86.06 244 ASP A C 1
ATOM 1908 O O . ASP A 1 244 ? 19.276 -2.039 -27.674 1.00 86.06 244 ASP A O 1
ATOM 1912 N N . ASP A 1 245 ? 18.102 -3.925 -28.051 1.00 81.19 245 ASP A N 1
ATOM 1913 C CA . ASP A 1 245 ? 18.919 -4.769 -27.191 1.00 81.19 245 ASP A CA 1
ATOM 1914 C C . ASP A 1 245 ? 20.124 -5.277 -27.985 1.00 81.19 245 ASP A C 1
ATOM 1916 O O . ASP A 1 245 ? 20.043 -6.244 -28.745 1.00 81.19 245 ASP A O 1
ATOM 1920 N N . ASP A 1 246 ? 21.249 -4.581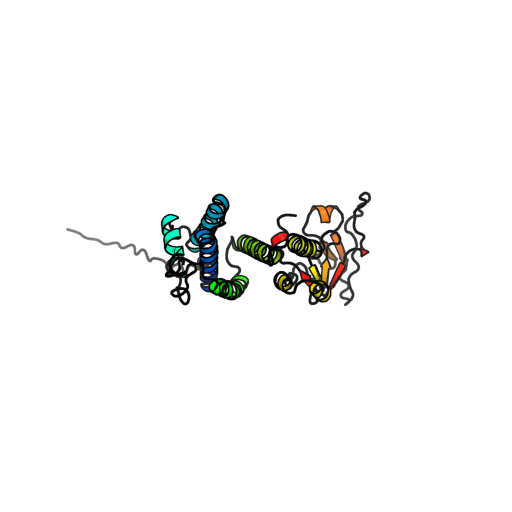 -27.834 1.00 77.81 246 ASP A N 1
ATOM 1921 C CA . ASP A 1 246 ? 22.528 -4.969 -28.424 1.00 77.81 246 ASP A CA 1
ATOM 1922 C C . ASP A 1 246 ? 23.266 -6.035 -27.592 1.00 77.81 246 ASP A C 1
ATOM 1924 O O . ASP A 1 246 ? 24.358 -6.461 -27.977 1.00 77.81 246 ASP A O 1
ATOM 1928 N N . GLY A 1 247 ? 22.682 -6.480 -26.468 1.00 71.44 247 GLY A N 1
ATOM 1929 C CA . GLY A 1 247 ? 23.276 -7.450 -25.549 1.00 71.44 247 GLY A CA 1
ATOM 1930 C C . GLY A 1 247 ? 24.542 -6.946 -24.851 1.00 71.44 247 GLY A C 1
ATOM 1931 O O . GLY A 1 247 ? 25.262 -7.739 -24.238 1.00 71.44 247 GLY A O 1
ATOM 1932 N N . LEU A 1 248 ? 24.856 -5.651 -24.962 1.00 71.88 248 LEU A N 1
ATOM 1933 C CA . LEU A 1 248 ? 26.016 -5.053 -24.316 1.00 71.88 248 LEU A CA 1
ATOM 1934 C C . LEU A 1 248 ? 25.649 -4.590 -22.907 1.00 71.88 248 LEU A C 1
ATOM 1936 O O . LEU A 1 248 ? 24.603 -3.986 -22.675 1.00 71.88 248 LEU A O 1
ATOM 1940 N N . ASP A 1 249 ? 26.570 -4.780 -21.961 1.00 74.00 249 ASP A N 1
ATOM 1941 C CA . ASP A 1 249 ? 26.417 -4.306 -20.581 1.00 74.00 249 ASP A CA 1
ATOM 1942 C C . ASP A 1 249 ? 26.652 -2.784 -20.473 1.00 74.00 249 ASP A C 1
ATOM 1944 O O . ASP A 1 249 ? 27.568 -2.289 -19.817 1.00 74.00 249 ASP A O 1
ATOM 1948 N N . ARG A 1 250 ? 25.829 -2.004 -21.181 1.00 74.31 250 ARG A N 1
ATOM 1949 C CA . ARG A 1 250 ? 25.794 -0.535 -21.136 1.00 74.31 250 ARG A CA 1
ATOM 1950 C C . ARG A 1 250 ? 24.359 -0.039 -21.137 1.00 74.31 250 ARG A C 1
ATOM 1952 O O . ARG A 1 250 ? 23.502 -0.670 -21.749 1.00 74.31 250 ARG A O 1
ATOM 1959 N N . ALA A 1 251 ? 24.088 1.077 -20.457 1.00 70.12 251 ALA A N 1
ATOM 1960 C CA . ALA A 1 251 ? 22.745 1.653 -20.415 1.00 70.12 251 ALA A CA 1
ATOM 1961 C C . ALA A 1 251 ? 22.223 1.883 -21.847 1.00 70.12 251 ALA A C 1
ATOM 1963 O O . ALA A 1 251 ? 22.926 2.515 -22.643 1.00 70.12 251 ALA A O 1
ATOM 1964 N N . PRO A 1 252 ? 21.024 1.378 -22.189 1.00 77.88 252 PRO A N 1
ATOM 1965 C CA . PRO A 1 252 ? 20.538 1.462 -23.552 1.00 77.88 252 PRO A CA 1
ATOM 1966 C C . PRO A 1 252 ? 20.215 2.909 -23.911 1.00 77.88 252 PRO A C 1
ATOM 1968 O O . PRO A 1 252 ? 19.703 3.679 -23.091 1.00 77.88 252 PRO A O 1
ATOM 1971 N N . HIS A 1 253 ? 20.493 3.276 -25.158 1.00 80.75 253 HIS A N 1
ATOM 1972 C CA . HIS A 1 253 ? 20.144 4.593 -25.664 1.00 80.75 253 HIS A CA 1
ATOM 1973 C C . HIS A 1 253 ? 18.656 4.629 -26.025 1.00 80.75 253 HIS A C 1
ATOM 1975 O O . HIS A 1 253 ? 18.218 4.018 -26.998 1.00 80.75 253 HIS A O 1
ATOM 1981 N N . LEU A 1 254 ? 17.876 5.371 -25.242 1.00 81.31 254 LEU A N 1
ATOM 1982 C CA . LEU A 1 254 ? 16.437 5.493 -25.441 1.00 81.31 254 LEU A CA 1
ATOM 1983 C C . LEU A 1 254 ? 16.117 6.413 -26.624 1.00 81.31 254 LEU A C 1
ATOM 1985 O O . LEU A 1 254 ? 16.521 7.572 -26.663 1.00 81.31 254 LEU A O 1
ATOM 1989 N N . VAL A 1 255 ? 15.331 5.911 -27.570 1.00 81.88 255 VAL A N 1
ATOM 1990 C CA . VAL A 1 255 ? 14.794 6.652 -28.716 1.00 81.88 255 VAL A CA 1
ATOM 1991 C C . VAL A 1 255 ? 13.306 6.890 -28.487 1.00 81.88 255 VAL A C 1
ATOM 1993 O O . VAL A 1 255 ? 12.571 5.982 -28.107 1.00 81.88 255 VAL A O 1
ATOM 1996 N N . ARG A 1 256 ? 12.819 8.115 -28.694 1.00 78.62 256 ARG A N 1
ATOM 1997 C CA . ARG A 1 256 ? 11.383 8.400 -28.549 1.00 78.62 256 ARG A CA 1
ATOM 1998 C C . ARG A 1 256 ? 10.578 7.692 -29.642 1.00 78.62 256 ARG A C 1
ATOM 2000 O O . ARG A 1 256 ? 10.948 7.712 -30.809 1.00 78.62 256 ARG A O 1
ATOM 2007 N N . THR A 1 257 ? 9.428 7.139 -29.264 1.00 73.69 257 THR A N 1
ATOM 2008 C CA . THR A 1 257 ? 8.481 6.509 -30.212 1.00 73.69 257 THR A CA 1
ATOM 2009 C C . THR A 1 257 ? 7.751 7.499 -31.115 1.00 73.69 257 THR A C 1
ATOM 2011 O O . THR A 1 257 ? 7.339 7.135 -32.214 1.00 73.69 257 THR A O 1
ATOM 2014 N N . HIS A 1 258 ? 7.574 8.742 -30.664 1.00 66.50 258 HIS A N 1
ATOM 2015 C CA . HIS A 1 258 ? 6.898 9.789 -31.418 1.00 66.50 258 HIS A CA 1
ATOM 2016 C C . HIS A 1 258 ? 7.657 11.109 -31.326 1.00 66.50 258 HIS A C 1
ATOM 2018 O O . HIS A 1 258 ? 8.094 11.528 -30.250 1.00 66.50 258 HIS A O 1
ATOM 2024 N N . ASP A 1 259 ? 7.751 11.780 -32.468 1.00 55.47 259 ASP A N 1
ATOM 2025 C CA . ASP A 1 259 ? 8.250 13.141 -32.583 1.00 55.47 259 ASP A CA 1
ATOM 2026 C C . ASP A 1 259 ? 7.094 14.086 -32.212 1.00 55.47 259 ASP A C 1
ATOM 2028 O O . ASP A 1 259 ? 6.301 14.511 -33.052 1.00 55.47 259 ASP A O 1
ATOM 2032 N N . VAL A 1 260 ? 6.892 14.310 -30.907 1.00 52.88 260 VAL A N 1
ATOM 2033 C CA . VAL A 1 260 ? 5.847 15.219 -30.409 1.00 52.88 260 VAL A CA 1
ATOM 2034 C C . VAL A 1 260 ? 6.273 16.646 -30.752 1.00 52.88 260 VAL A C 1
ATOM 2036 O O . VAL A 1 260 ? 6.957 17.302 -29.971 1.00 52.88 260 VAL A O 1
ATOM 2039 N N . ARG A 1 261 ? 5.902 17.108 -31.951 1.00 46.50 261 ARG A N 1
ATOM 2040 C CA . ARG A 1 261 ? 6.351 18.389 -32.512 1.00 46.50 261 ARG A CA 1
ATOM 2041 C C . ARG A 1 261 ? 5.826 19.643 -31.807 1.00 46.50 261 ARG A C 1
ATOM 2043 O O . ARG A 1 261 ? 6.307 20.710 -32.144 1.00 46.50 261 ARG A O 1
ATOM 2050 N N . ASP A 1 262 ? 4.913 19.559 -30.832 1.00 47.16 262 ASP A N 1
ATOM 2051 C CA . ASP A 1 262 ? 4.226 20.778 -30.361 1.00 47.16 262 ASP A CA 1
ATOM 2052 C C . ASP A 1 262 ? 3.765 20.805 -28.890 1.00 47.16 262 ASP A C 1
ATOM 2054 O O . ASP A 1 262 ? 2.661 21.242 -28.563 1.00 47.16 262 ASP A O 1
ATOM 2058 N N . ARG A 1 263 ? 4.605 20.386 -27.934 1.00 52.44 263 ARG A N 1
ATOM 2059 C CA . ARG A 1 263 ? 4.347 20.703 -26.513 1.00 52.44 263 ARG A CA 1
ATOM 2060 C C . ARG A 1 263 ? 5.613 21.150 -25.791 1.00 52.44 263 ARG A C 1
ATOM 2062 O O . ARG A 1 263 ? 6.543 20.367 -25.636 1.00 52.44 263 ARG A O 1
ATOM 2069 N N . LEU A 1 264 ? 5.569 22.360 -25.224 1.00 52.75 264 LEU A N 1
ATOM 2070 C CA . LEU A 1 264 ? 6.558 22.977 -24.315 1.00 52.75 264 LEU A CA 1
ATOM 2071 C C . LEU A 1 264 ? 6.939 22.126 -23.076 1.00 52.75 264 LEU A C 1
ATOM 2073 O O . LEU A 1 264 ? 7.762 22.551 -22.275 1.00 52.75 264 LEU A O 1
ATOM 2077 N N . LEU A 1 265 ? 6.346 20.940 -22.898 1.00 55.41 265 LEU A N 1
ATOM 2078 C CA . LEU A 1 265 ? 6.535 20.040 -21.754 1.00 55.41 265 LEU A CA 1
ATOM 2079 C C . LEU A 1 265 ? 6.953 18.610 -22.161 1.00 55.41 265 LEU A C 1
ATOM 2081 O O . LEU A 1 265 ? 6.891 17.709 -21.326 1.00 55.41 265 LEU A O 1
ATOM 2085 N N . ALA A 1 266 ? 7.317 18.362 -23.428 1.00 55.12 266 ALA A N 1
ATOM 2086 C CA . ALA A 1 266 ? 7.709 17.027 -23.888 1.00 55.12 266 ALA A CA 1
ATOM 2087 C C . ALA A 1 266 ? 9.153 16.678 -23.444 1.00 55.12 266 ALA A C 1
ATOM 2089 O O . ALA A 1 266 ? 10.096 17.329 -23.900 1.00 55.12 266 ALA A O 1
ATOM 2090 N N . PRO A 1 267 ? 9.364 15.645 -22.607 1.00 59.62 267 PRO A N 1
ATOM 2091 C CA . PRO A 1 267 ? 10.671 15.320 -22.024 1.00 59.62 267 PRO A CA 1
ATOM 2092 C C . PRO A 1 267 ? 11.622 14.693 -23.049 1.00 59.62 267 PRO A C 1
ATOM 2094 O O . PRO A 1 267 ? 11.234 13.768 -23.768 1.00 59.62 267 PRO A O 1
ATOM 2097 N N . ALA A 1 268 ? 12.843 15.220 -23.204 1.00 63.19 268 ALA A N 1
ATOM 2098 C CA . ALA A 1 268 ? 13.895 14.766 -24.130 1.00 63.19 268 ALA A CA 1
ATOM 2099 C C . ALA A 1 268 ? 14.178 13.260 -24.014 1.00 63.19 268 ALA A C 1
ATOM 2101 O O . ALA A 1 268 ? 13.911 12.633 -22.993 1.00 63.19 268 ALA A O 1
ATOM 2102 N N . ALA A 1 269 ? 14.724 12.661 -25.076 1.00 59.81 269 ALA A N 1
ATOM 2103 C CA . ALA A 1 269 ? 15.211 11.280 -25.029 1.00 59.81 269 ALA A CA 1
ATOM 2104 C C . ALA A 1 269 ? 16.236 11.078 -23.893 1.00 59.81 269 ALA A C 1
ATOM 2106 O O . ALA A 1 269 ? 16.157 10.097 -23.160 1.00 59.81 269 ALA A O 1
ATOM 2107 N N . GLY A 1 270 ? 17.112 12.069 -23.683 1.00 60.88 270 GLY A N 1
ATOM 2108 C CA . GLY A 1 270 ? 18.073 12.102 -22.577 1.00 60.88 270 GLY A CA 1
ATOM 2109 C C . GLY A 1 270 ? 17.488 12.434 -21.199 1.00 60.88 270 GLY A C 1
ATOM 2110 O O . GLY A 1 270 ? 18.216 12.355 -20.216 1.00 60.88 270 GLY A O 1
ATOM 2111 N N . ASP A 1 271 ? 16.198 12.778 -21.095 1.00 67.50 271 ASP A N 1
ATOM 2112 C CA . ASP A 1 271 ? 15.565 13.087 -19.802 1.00 67.50 271 ASP A CA 1
ATOM 2113 C C . ASP A 1 271 ? 15.111 11.825 -19.061 1.00 67.50 271 ASP A C 1
ATOM 2115 O O . ASP A 1 271 ? 14.773 11.881 -17.876 1.00 67.50 271 ASP A O 1
ATOM 2119 N N . ALA A 1 272 ? 15.056 10.683 -19.749 1.00 70.50 272 ALA A N 1
ATOM 2120 C CA . ALA A 1 272 ? 14.728 9.419 -19.117 1.00 70.50 272 ALA A CA 1
ATOM 2121 C C . ALA A 1 272 ? 15.853 9.016 -18.155 1.00 70.50 272 ALA A C 1
ATOM 2123 O O . ALA A 1 272 ? 17.006 8.831 -18.539 1.00 70.50 272 ALA A O 1
ATOM 2124 N N . ILE A 1 273 ? 15.502 8.884 -16.878 1.00 80.00 273 ILE A N 1
ATOM 2125 C CA . ILE A 1 273 ? 16.469 8.605 -15.819 1.00 80.00 273 ILE A CA 1
ATOM 2126 C C . ILE A 1 273 ? 16.615 7.098 -15.689 1.00 80.00 273 ILE A C 1
ATOM 2128 O O . ILE A 1 273 ? 15.638 6.397 -15.420 1.00 80.00 273 ILE A O 1
ATOM 2132 N N . VAL A 1 274 ? 17.838 6.609 -15.858 1.00 81.94 274 VAL A N 1
ATOM 2133 C CA . VAL A 1 274 ? 18.169 5.189 -15.735 1.00 81.94 274 VAL A CA 1
ATOM 2134 C C . VAL A 1 274 ? 18.893 4.962 -14.416 1.00 81.94 274 VAL A C 1
ATOM 2136 O O . VAL A 1 274 ? 19.862 5.652 -14.098 1.00 81.94 274 VAL A O 1
ATOM 2139 N N . HIS A 1 275 ? 18.427 3.983 -13.647 1.00 83.69 275 HIS A N 1
ATOM 2140 C CA . HIS A 1 275 ? 19.087 3.536 -12.425 1.00 83.69 275 HIS A CA 1
ATOM 2141 C C . HIS A 1 275 ? 19.284 2.024 -12.444 1.00 83.69 275 HIS A C 1
ATOM 2143 O O . HIS A 1 275 ? 18.508 1.295 -13.062 1.00 83.69 275 HIS A O 1
ATOM 2149 N N . GLU A 1 276 ? 20.284 1.548 -11.704 1.00 84.69 276 GLU A N 1
ATOM 2150 C CA . GLU A 1 276 ? 20.361 0.139 -11.333 1.00 84.69 276 GLU A CA 1
ATOM 2151 C C . GLU A 1 276 ? 19.157 -0.229 -10.458 1.00 84.69 276 GLU A C 1
ATOM 2153 O O . GLU A 1 276 ? 18.879 0.402 -9.437 1.00 84.69 276 GLU A O 1
ATOM 2158 N N . ALA A 1 277 ? 18.440 -1.274 -10.851 1.00 79.75 277 ALA A N 1
ATOM 2159 C CA . ALA A 1 277 ? 17.226 -1.741 -10.202 1.00 79.75 277 ALA A CA 1
ATOM 2160 C C . ALA A 1 277 ? 17.479 -2.268 -8.783 1.00 79.75 277 ALA A C 1
ATOM 2162 O O . ALA A 1 277 ? 16.592 -2.171 -7.942 1.00 79.75 277 ALA A O 1
ATOM 2163 N N . CYS A 1 278 ? 18.671 -2.804 -8.492 1.00 81.56 278 CYS A N 1
ATOM 2164 C CA . CYS A 1 278 ? 19.039 -3.225 -7.135 1.00 81.56 278 CYS A CA 1
ATOM 2165 C C . CYS A 1 278 ? 19.279 -2.030 -6.196 1.00 81.56 278 CYS A C 1
ATOM 2167 O O . CYS A 1 278 ? 18.997 -2.120 -5.002 1.00 81.56 278 CYS A O 1
ATOM 2169 N N . ALA A 1 279 ? 19.753 -0.906 -6.738 1.00 82.38 279 ALA A N 1
ATOM 2170 C CA . ALA A 1 279 ? 19.985 0.329 -5.998 1.00 82.38 279 ALA A CA 1
ATOM 2171 C C . ALA A 1 279 ? 18.737 1.225 -5.932 1.00 82.38 279 ALA A C 1
ATOM 2173 O O . ALA A 1 279 ? 18.681 2.139 -5.103 1.00 82.38 279 ALA A O 1
ATOM 2174 N N . CYS A 1 280 ? 17.748 0.983 -6.798 1.00 86.12 280 CYS A N 1
ATOM 2175 C CA . CYS A 1 280 ? 16.506 1.736 -6.873 1.00 86.12 280 CYS A CA 1
ATOM 2176 C C . CYS A 1 280 ? 15.398 1.076 -6.051 1.00 86.12 280 CYS A C 1
ATOM 2178 O O . CYS A 1 280 ? 15.137 -0.124 -6.145 1.00 86.12 280 CYS A O 1
ATOM 2180 N N . ARG A 1 281 ? 14.692 1.889 -5.269 1.00 86.44 281 ARG A N 1
ATOM 2181 C CA . ARG A 1 281 ? 13.438 1.488 -4.637 1.00 86.44 281 ARG A CA 1
ATOM 2182 C C . ARG A 1 281 ? 12.323 2.391 -5.117 1.00 86.44 281 ARG A C 1
ATOM 2184 O O . ARG A 1 281 ? 12.534 3.579 -5.362 1.00 86.44 281 ARG A O 1
ATOM 2191 N N . GLN A 1 282 ? 11.133 1.824 -5.223 1.00 86.00 282 GLN A N 1
ATOM 2192 C CA . GLN A 1 282 ? 9.927 2.567 -5.554 1.00 86.00 282 GLN A CA 1
ATOM 2193 C C . GLN A 1 282 ? 9.019 2.654 -4.340 1.00 86.00 282 GLN A C 1
ATOM 2195 O O . GLN A 1 282 ? 8.914 1.712 -3.554 1.00 86.00 282 GLN A O 1
ATOM 2200 N N . PHE A 1 283 ? 8.320 3.769 -4.226 1.00 82.75 283 PHE A N 1
ATOM 2201 C CA . PHE A 1 283 ? 7.174 3.876 -3.352 1.00 82.75 283 PHE A CA 1
ATOM 2202 C C . PHE A 1 283 ? 6.131 2.837 -3.777 1.00 82.75 283 PHE A C 1
ATOM 2204 O O . PHE A 1 283 ? 5.923 2.618 -4.975 1.00 82.75 283 PHE A O 1
ATOM 2211 N N . HIS A 1 284 ? 5.506 2.151 -2.818 1.00 75.25 284 HIS A N 1
ATOM 2212 C CA . HIS A 1 284 ? 4.586 1.065 -3.144 1.00 75.25 284 HIS A CA 1
ATOM 2213 C C . HIS A 1 284 ? 3.491 1.522 -4.141 1.00 75.25 284 HIS A C 1
ATOM 2215 O O . HIS A 1 284 ? 2.854 2.560 -3.941 1.00 75.25 284 HIS A O 1
ATOM 2221 N N . PRO A 1 285 ? 3.256 0.758 -5.229 1.00 54.59 285 PRO A N 1
ATOM 2222 C CA . PRO A 1 285 ? 2.529 1.208 -6.423 1.00 54.59 285 PRO A CA 1
ATOM 2223 C C . PRO A 1 285 ? 1.021 1.400 -6.245 1.00 54.59 285 PRO A C 1
ATOM 2225 O O . PRO A 1 285 ? 0.330 1.725 -7.211 1.00 54.59 285 PRO A O 1
ATOM 2228 N N . CYS A 1 286 ? 0.494 1.258 -5.031 1.00 54.44 286 CYS A N 1
ATOM 2229 C CA . CYS A 1 286 ? -0.928 1.417 -4.764 1.00 54.44 286 CYS A CA 1
ATOM 2230 C C . CYS A 1 286 ? -1.474 2.824 -5.063 1.00 54.44 286 CYS A C 1
ATOM 2232 O O . CYS A 1 286 ? -2.677 2.998 -5.141 1.00 54.44 286 CYS A O 1
ATOM 2234 N N . TRP A 1 287 ? -0.612 3.815 -5.302 1.00 49.56 287 TRP A N 1
ATOM 2235 C CA . TRP A 1 287 ? -1.009 5.179 -5.672 1.00 49.56 287 TRP A CA 1
ATOM 2236 C C . TRP A 1 287 ? -1.098 5.415 -7.189 1.00 49.56 287 TRP A C 1
ATOM 2238 O O . TRP A 1 287 ? -1.462 6.508 -7.616 1.00 49.56 287 TRP A O 1
ATOM 2248 N N . SER A 1 288 ? -0.773 4.416 -8.018 1.00 41.84 288 SER A N 1
ATOM 2249 C CA . SER A 1 288 ? -0.778 4.562 -9.484 1.00 41.84 288 SER A CA 1
ATOM 2250 C C . SER A 1 288 ? -2.167 4.448 -10.127 1.00 41.84 288 SER A C 1
ATOM 2252 O O . SER A 1 288 ? -2.339 4.872 -11.265 1.00 41.84 288 SER A O 1
ATOM 2254 N N . SER A 1 289 ? -3.172 3.949 -9.399 1.00 37.94 289 SER A N 1
ATOM 2255 C CA . SER A 1 289 ? -4.531 3.712 -9.913 1.00 37.94 289 SER A CA 1
ATOM 2256 C C . SER A 1 289 ? -5.393 4.980 -10.055 1.00 37.94 289 SER A C 1
ATOM 2258 O O . SER A 1 289 ? -6.525 4.889 -10.522 1.00 37.94 289 SER A O 1
ATOM 2260 N N . GLY A 1 290 ? -4.899 6.147 -9.625 1.00 36.62 290 GLY A N 1
ATOM 2261 C CA . GLY A 1 290 ? -5.681 7.390 -9.547 1.00 36.62 290 GLY A CA 1
ATOM 2262 C C . GLY A 1 290 ? -5.012 8.640 -10.125 1.00 36.62 290 GLY A C 1
ATOM 2263 O O . GLY A 1 290 ? -5.490 9.739 -9.849 1.00 36.62 290 GLY A O 1
ATOM 2264 N N . MET A 1 291 ? -3.915 8.497 -10.881 1.00 34.84 291 MET A N 1
ATOM 2265 C CA . MET A 1 291 ? -3.253 9.601 -11.598 1.00 34.84 291 MET A CA 1
ATOM 2266 C C . MET A 1 291 ? -3.392 9.458 -13.105 1.00 34.84 291 MET A C 1
ATOM 2268 O O . MET A 1 291 ? -3.013 8.383 -13.624 1.00 34.84 291 MET A O 1
#